Protein AF-A0A841K9U7-F1 (afdb_monomer)

Organism: NCBI:txid1743235

Solvent-accessible surface area (backbone atoms only — not comparable to full-atom values): 11236 Å² total; per-residue (Å²): 102,67,34,41,38,43,48,69,68,55,46,50,18,51,41,41,67,55,58,34,34,93,59,16,37,35,57,93,48,60,49,76,86,86,84,95,68,96,46,64,27,77,79,54,83,88,86,73,82,80,82,69,59,43,44,38,34,46,37,48,82,42,42,62,57,46,50,52,48,52,55,50,50,40,61,73,73,36,99,56,82,72,63,72,55,74,79,40,56,80,51,50,29,48,52,51,51,48,63,69,66,59,72,58,69,22,43,35,38,35,39,36,59,60,82,61,34,57,74,74,50,46,55,55,49,48,53,50,53,52,51,34,39,72,65,70,47,35,39,44,36,39,23,73,77,47,54,76,65,60,60,40,86,82,53,47,42,38,46,69,56,97,92,42,79,42,81,51,56,58,78,78,34,69,57,35,43,54,53,51,50,38,72,73,40,52,65,65,45,49,52,64,67,70,79,112

Radius of gyration: 18.39 Å; Cα contacts (8 Å, |Δi|>4): 266; chains: 1; bounding box: 41×44×55 Å

Nearest PDB structures (foldseek):
  6p74-assembly1_A-2  TM=4.632E-01  e=6.043E-05  Thermus scotoductus
  3pih-assembly1_A  TM=6.193E-01  e=5.233E-03  Thermotoga maritima
  7sh1-assembly1_A  TM=6.295E-01  e=1.807E-02  Streptomyces lasalocidi
  3qku-assembly1_A  TM=5.455E-01  e=3.156E-02  Pyrococcus furiosus
  4ncj-assembly3_C  TM=5.674E-01  e=5.181E-02  Pyrococcus furiosus DSM 3638

Foldseek 3Di:
DAAEADAPLVLLLVLVLLQAESLKFWNVDHDDDDDDDDGVVVVDDDDDPPSFSTAIEADPVSVVVVVVVLQVVQVVPDPDDRPPLVVDDQLVVVLVVLVVRLPAQHEYEEEASCVSDDPVSLVVVLVSVVVSVVVVRYHYYYHHLDLSNLPRPPYQYWDQDPVGIDGDHSCRDPSNVLVVVCVVPVVVSVCVVVVD

Mean predicted aligned error: 9.18 Å

Sequence (196 aa):
MRTAWASRPLLEGIAIRAGFGHFGGATDHKLGSHDDEATLADALKLCWLPRITRGYFFRAETFFCLTRYLVEAAKEWFSGPPPDWLEMSHGEGFLAFFRERCVNQGVYFFDEPESALSPSRQIEFMKILRAMERSGRCQVVITTHSPLLMACPGADLRMLNRAGFFPVRVEDTDHFRVLREFFLDPELFVDSMLDD

Secondary structure (DSSP, 8-state):
---EE--HHHHHHHHHHHT--TT-EETTS----------HHHH-----SS----EEEEEHHHHHHHHHHHHHHHHHH-SSPPPGGGTS-HHHHHHHHHHHHTTSSEEEEEESGGGG--HHHHHHHHHHHHHHHHTSSEEEEEE---HHHHT-TT-B-EEEETTEEEE--GGGSHHHHHHHHHHH-HHHHHHHHH--

InterPro domains:
  IPR003959 ATPase, AAA-type, core [PF13304] (96-151)
  IPR027417 P-loop containing nucleoside triphosphate hydrolase [G3DSA:3.40.50.300] (72-159)
  IPR027417 P-loop containing nucleoside triphosphate hydrolase [SSF52540] (95-155)
  IPR051535 Bacterial siderophore ABC transporter ATP-binding [PTHR42771] (87-187)

Structure (mmCIF, N/CA/C/O backbone):
data_AF-A0A841K9U7-F1
#
_entry.id   AF-A0A841K9U7-F1
#
loop_
_atom_site.group_PDB
_atom_site.id
_atom_site.type_symbol
_atom_site.label_atom_id
_atom_site.label_alt_id
_atom_site.label_comp_id
_atom_site.label_asym_id
_atom_site.label_entity_id
_atom_site.label_seq_id
_atom_site.pdbx_PDB_ins_code
_atom_site.Cartn_x
_atom_site.Cartn_y
_atom_site.Cartn_z
_atom_site.occupancy
_atom_site.B_iso_or_equiv
_atom_site.auth_seq_id
_atom_site.auth_comp_id
_atom_site.auth_asym_id
_atom_site.auth_atom_id
_atom_site.pdbx_PDB_model_num
ATOM 1 N N . MET A 1 1 ? -12.246 1.304 -12.836 1.00 42.62 1 MET A N 1
ATOM 2 C CA . MET A 1 1 ? -11.046 0.734 -12.188 1.00 42.62 1 MET A CA 1
ATOM 3 C C . MET A 1 1 ? -11.457 -0.549 -11.478 1.00 42.62 1 MET A C 1
ATOM 5 O O . MET A 1 1 ? -12.564 -0.582 -10.961 1.00 42.62 1 MET A O 1
ATOM 9 N N . ARG A 1 2 ? -10.632 -1.600 -11.483 1.00 42.28 2 ARG A N 1
ATOM 10 C CA . ARG A 1 2 ? -10.767 -2.729 -10.548 1.00 42.28 2 ARG A CA 1
ATOM 11 C C . ARG A 1 2 ? -9.579 -2.628 -9.601 1.00 42.28 2 ARG A C 1
ATOM 13 O O . ARG A 1 2 ? -8.482 -3.012 -9.995 1.00 42.28 2 ARG A O 1
ATOM 20 N N . THR A 1 3 ? -9.772 -2.006 -8.441 1.00 48.53 3 THR A N 1
ATOM 21 C CA . THR A 1 3 ? -8.745 -1.983 -7.394 1.00 48.53 3 THR A CA 1
ATOM 22 C C . THR A 1 3 ? -8.773 -3.336 -6.720 1.00 48.53 3 THR A C 1
ATOM 24 O O . THR A 1 3 ? -9.696 -3.587 -5.956 1.00 48.53 3 THR A O 1
ATOM 27 N N . ALA A 1 4 ? -7.837 -4.215 -7.060 1.00 51.66 4 ALA A N 1
ATOM 28 C CA . ALA A 1 4 ? -7.756 -5.537 -6.456 1.00 51.66 4 ALA A CA 1
ATOM 29 C C . ALA A 1 4 ? -6.740 -5.515 -5.316 1.00 51.66 4 ALA A C 1
ATOM 31 O O . ALA A 1 4 ? -5.691 -4.876 -5.434 1.00 51.66 4 ALA A O 1
ATOM 32 N N . TRP A 1 5 ? -7.057 -6.231 -4.243 1.00 56.91 5 TRP A N 1
ATOM 33 C CA . TRP A 1 5 ? -6.165 -6.386 -3.102 1.00 56.91 5 TRP A CA 1
ATOM 34 C C . TRP A 1 5 ? -5.601 -7.793 -3.090 1.00 56.91 5 TRP A C 1
ATOM 36 O O . TRP A 1 5 ? -6.327 -8.748 -3.351 1.00 56.91 5 TRP A O 1
ATOM 46 N N . ALA A 1 6 ? -4.299 -7.915 -2.878 1.00 58.69 6 ALA A N 1
ATOM 47 C CA . ALA A 1 6 ? -3.574 -9.175 -2.954 1.00 58.69 6 ALA A CA 1
ATOM 48 C C . ALA A 1 6 ? -2.722 -9.359 -1.697 1.00 58.69 6 ALA A C 1
ATOM 50 O O . ALA A 1 6 ? -2.496 -8.411 -0.953 1.00 58.69 6 ALA A O 1
ATOM 51 N N . SER A 1 7 ? -2.256 -10.582 -1.446 1.00 75.88 7 SER A N 1
ATOM 52 C CA . SER A 1 7 ? -1.151 -10.781 -0.510 1.00 75.88 7 SER A CA 1
ATOM 53 C C . SER A 1 7 ? 0.155 -10.306 -1.146 1.00 75.88 7 SER A C 1
ATOM 55 O O . SER A 1 7 ? 0.287 -10.306 -2.374 1.00 75.88 7 SER A O 1
ATOM 57 N N . ARG A 1 8 ? 1.146 -9.971 -0.317 1.00 78.50 8 ARG A N 1
ATOM 58 C CA . ARG A 1 8 ? 2.489 -9.559 -0.748 1.00 78.50 8 ARG A CA 1
ATOM 59 C C . ARG A 1 8 ? 3.088 -10.427 -1.865 1.00 78.50 8 ARG A C 1
ATOM 61 O O . ARG A 1 8 ? 3.369 -9.890 -2.937 1.00 78.50 8 ARG A O 1
ATOM 68 N N . PRO A 1 9 ? 3.186 -11.765 -1.696 1.00 83.50 9 PRO A N 1
ATOM 69 C CA . PRO A 1 9 ? 3.774 -12.627 -2.724 1.00 83.50 9 PRO A CA 1
ATOM 70 C C . PRO A 1 9 ? 2.948 -12.666 -4.014 1.00 83.50 9 PRO A C 1
ATOM 72 O O . PRO A 1 9 ? 3.499 -12.786 -5.107 1.00 83.50 9 PRO A O 1
ATOM 75 N N . LEU A 1 10 ? 1.617 -12.556 -3.908 1.00 86.19 10 LEU A N 1
ATOM 76 C CA . LEU A 1 10 ? 0.730 -12.523 -5.070 1.00 86.19 10 LEU A CA 1
ATOM 77 C C . LEU A 1 10 ? 0.892 -11.219 -5.854 1.00 86.19 10 LEU A C 1
ATOM 79 O O . LEU A 1 10 ? 0.998 -11.264 -7.078 1.00 86.19 10 LEU A O 1
ATOM 83 N N . LEU A 1 11 ? 0.937 -10.073 -5.170 1.00 88.81 11 LEU A N 1
ATOM 84 C CA . LEU A 1 11 ? 1.178 -8.777 -5.800 1.00 88.81 11 LEU A CA 1
ATOM 85 C C . LEU A 1 11 ? 2.531 -8.762 -6.516 1.00 88.81 11 LEU A C 1
ATOM 87 O O . LEU A 1 11 ? 2.595 -8.370 -7.680 1.00 88.81 11 LEU A O 1
ATOM 91 N N . GLU A 1 12 ? 3.581 -9.240 -5.846 1.00 86.94 12 GLU A N 1
ATOM 92 C CA . GLU A 1 12 ? 4.921 -9.369 -6.416 1.00 86.94 12 GLU A CA 1
ATOM 93 C C . GLU A 1 12 ? 4.913 -10.263 -7.664 1.00 86.94 12 GLU A C 1
ATOM 95 O O . GLU A 1 12 ? 5.375 -9.845 -8.727 1.00 86.94 12 GLU A O 1
ATOM 100 N N . GLY A 1 13 ? 4.302 -11.449 -7.583 1.00 87.69 13 GLY A N 1
ATOM 101 C CA . GLY A 1 13 ? 4.191 -12.360 -8.720 1.00 87.69 13 GLY A CA 1
ATOM 102 C C . GLY A 1 13 ? 3.451 -11.744 -9.914 1.00 87.69 13 GLY A C 1
ATOM 103 O O . GLY A 1 13 ? 3.875 -11.906 -11.062 1.00 87.69 13 GLY A O 1
ATOM 104 N N . ILE A 1 14 ? 2.373 -10.993 -9.662 1.00 88.19 14 ILE A N 1
ATOM 105 C CA . ILE A 1 14 ? 1.641 -10.267 -10.709 1.00 88.19 14 ILE A CA 1
ATOM 106 C C . ILE A 1 14 ? 2.520 -9.157 -11.306 1.00 88.19 14 ILE A C 1
ATOM 108 O O . ILE A 1 14 ? 2.583 -9.036 -12.530 1.00 88.19 14 ILE A O 1
ATOM 112 N N . ALA A 1 15 ? 3.208 -8.365 -10.480 1.00 88.38 15 ALA A N 1
ATOM 113 C CA . ALA A 1 15 ? 4.050 -7.260 -10.933 1.00 88.38 15 ALA A CA 1
ATOM 114 C C . ALA A 1 15 ? 5.235 -7.754 -11.784 1.00 88.38 15 ALA A C 1
ATOM 116 O O . ALA A 1 15 ? 5.447 -7.261 -12.895 1.00 88.38 15 ALA A O 1
ATOM 117 N N . ILE A 1 16 ? 5.951 -8.789 -11.335 1.00 86.38 16 ILE A N 1
ATOM 118 C CA . ILE A 1 16 ? 7.058 -9.401 -12.090 1.00 86.38 16 ILE A CA 1
ATOM 119 C C . ILE A 1 16 ? 6.556 -9.906 -13.442 1.00 86.38 16 ILE A C 1
ATOM 121 O O . ILE A 1 16 ? 7.103 -9.574 -14.497 1.00 86.38 16 ILE A O 1
ATOM 125 N N . ARG A 1 17 ? 5.447 -10.651 -13.445 1.00 86.31 17 ARG A N 1
ATOM 126 C CA . ARG A 1 17 ? 4.881 -11.221 -14.671 1.00 86.31 17 ARG A CA 1
ATOM 127 C C . ARG A 1 17 ? 4.279 -10.155 -15.603 1.00 86.31 17 ARG A C 1
ATOM 129 O O . ARG A 1 17 ? 4.191 -10.375 -16.818 1.00 86.31 17 ARG A O 1
ATOM 136 N N . ALA A 1 18 ? 3.926 -8.985 -15.068 1.00 84.31 18 ALA A N 1
ATOM 137 C CA . ALA A 1 18 ? 3.556 -7.793 -15.830 1.00 84.31 18 ALA A CA 1
ATOM 138 C C . ALA A 1 18 ? 4.765 -7.079 -16.474 1.00 84.31 18 ALA A C 1
ATOM 140 O O . ALA A 1 18 ? 4.569 -6.338 -17.440 1.00 84.31 18 ALA A O 1
ATOM 141 N N . GLY A 1 19 ? 5.995 -7.354 -16.020 1.00 82.00 19 GLY A N 1
ATOM 142 C CA . GLY A 1 19 ? 7.251 -6.834 -16.578 1.00 82.00 19 GLY A CA 1
ATOM 143 C C . GLY A 1 19 ? 8.047 -5.906 -15.651 1.00 82.00 19 GLY A C 1
ATOM 144 O O . GLY A 1 19 ? 9.016 -5.298 -16.108 1.00 82.00 19 GLY A O 1
ATOM 145 N N . PHE A 1 20 ? 7.652 -5.777 -14.382 1.00 85.06 20 PHE A N 1
ATOM 146 C CA . PHE A 1 20 ? 8.351 -4.967 -13.379 1.00 85.06 20 PHE A CA 1
ATOM 147 C C . PHE A 1 20 ? 9.512 -5.744 -12.732 1.00 85.06 20 PHE A C 1
ATOM 149 O O . PHE A 1 20 ? 9.547 -6.971 -12.778 1.00 85.06 20 PHE A O 1
ATOM 156 N N . GLY A 1 21 ? 10.490 -5.033 -12.161 1.00 80.06 21 GLY A N 1
ATOM 157 C CA . GLY A 1 21 ? 11.609 -5.653 -11.439 1.00 80.06 21 GLY A CA 1
ATOM 158 C C . GLY A 1 21 ? 11.232 -6.087 -10.018 1.00 80.06 21 GLY A C 1
ATOM 159 O O . GLY A 1 21 ? 10.310 -5.531 -9.424 1.00 80.06 21 GLY A O 1
ATOM 160 N N . HIS A 1 22 ? 11.983 -7.037 -9.449 1.00 77.12 22 HIS A N 1
ATOM 161 C CA . HIS A 1 22 ? 11.785 -7.532 -8.075 1.00 77.12 22 HIS A CA 1
ATOM 162 C C . HIS A 1 22 ? 11.877 -6.418 -7.025 1.00 77.12 22 HIS A C 1
ATOM 164 O O . HIS A 1 22 ? 11.099 -6.366 -6.076 1.00 77.12 22 HIS A O 1
ATOM 170 N N . PHE A 1 23 ? 12.792 -5.474 -7.222 1.00 71.69 23 PHE A N 1
ATOM 171 C CA . PHE A 1 23 ? 13.017 -4.343 -6.322 1.00 71.69 23 PHE A CA 1
ATOM 172 C C . PHE A 1 23 ? 12.053 -3.167 -6.566 1.00 71.69 23 PHE A C 1
ATOM 174 O O . PHE A 1 23 ? 12.244 -2.082 -6.023 1.00 71.69 23 PHE A O 1
ATOM 181 N N . GLY A 1 24 ? 11.017 -3.368 -7.384 1.00 75.88 24 GLY A N 1
ATOM 182 C CA . GLY A 1 24 ? 10.112 -2.306 -7.803 1.00 75.88 24 GLY A CA 1
ATOM 183 C C . GLY A 1 24 ? 10.727 -1.381 -8.855 1.00 75.88 24 GLY A C 1
ATOM 184 O O . GLY A 1 24 ? 11.727 -1.701 -9.501 1.00 75.88 24 GLY A O 1
ATOM 185 N N . GLY A 1 25 ? 10.088 -0.230 -9.050 1.00 76.06 25 GLY A N 1
ATOM 186 C CA . GLY A 1 25 ? 10.479 0.770 -10.038 1.00 76.06 25 GLY A CA 1
ATOM 187 C C . GLY A 1 25 ? 9.531 0.858 -11.233 1.00 76.06 25 GLY A C 1
ATOM 188 O O . GLY A 1 25 ? 8.485 0.205 -11.299 1.00 76.06 25 GLY A O 1
ATOM 189 N N . ALA A 1 26 ? 9.895 1.720 -12.179 1.00 73.69 26 ALA A N 1
ATOM 190 C CA . ALA A 1 26 ? 9.225 1.812 -13.467 1.00 73.69 26 ALA A CA 1
ATOM 191 C C . ALA A 1 26 ? 9.805 0.761 -14.426 1.00 73.69 26 ALA A C 1
ATOM 193 O O . ALA A 1 26 ? 10.940 0.317 -14.279 1.00 73.69 26 ALA A O 1
ATOM 194 N N . THR A 1 27 ? 9.038 0.346 -15.429 1.00 61.81 27 THR A N 1
ATOM 195 C CA . THR A 1 27 ? 9.476 -0.700 -16.372 1.00 61.81 27 THR A CA 1
ATOM 196 C C . THR A 1 27 ? 10.711 -0.341 -17.202 1.00 61.81 27 THR A C 1
ATOM 198 O O . THR A 1 27 ? 11.370 -1.235 -17.724 1.00 61.81 27 THR A O 1
ATOM 201 N N . ASP A 1 28 ? 11.017 0.948 -17.340 1.00 58.28 28 ASP A N 1
ATOM 202 C CA . ASP A 1 28 ? 12.188 1.495 -18.033 1.00 58.28 28 ASP A CA 1
ATOM 203 C C . ASP A 1 28 ? 13.431 1.631 -17.136 1.00 58.28 28 ASP A C 1
ATOM 205 O O . ASP A 1 28 ? 14.522 1.869 -17.648 1.00 58.28 28 ASP A O 1
ATOM 209 N N . HIS A 1 29 ? 13.293 1.445 -15.821 1.00 55.12 29 HIS A N 1
ATOM 210 C CA . HIS A 1 29 ? 14.385 1.463 -14.849 1.00 55.12 29 HIS A CA 1
ATOM 211 C C . HIS A 1 29 ? 14.235 0.290 -13.879 1.00 55.12 29 HIS A C 1
ATOM 213 O O . HIS A 1 29 ? 13.588 0.389 -12.835 1.00 55.12 29 HIS A O 1
ATOM 219 N N . LYS A 1 30 ? 14.852 -0.843 -14.228 1.00 55.62 30 LYS A N 1
ATOM 220 C CA . LYS A 1 30 ? 14.941 -1.996 -13.331 1.00 55.62 30 LYS A CA 1
ATOM 221 C C . LYS A 1 30 ? 16.019 -1.729 -12.283 1.00 55.62 30 LYS A C 1
ATOM 223 O O . LYS A 1 30 ? 17.196 -1.624 -12.617 1.00 55.62 30 LYS A O 1
ATOM 228 N N . LEU A 1 31 ? 15.616 -1.618 -11.022 1.00 53.22 31 LEU A N 1
ATOM 229 C CA . LEU A 1 31 ? 16.542 -1.638 -9.893 1.00 53.22 31 LEU A CA 1
ATOM 230 C C . LEU A 1 31 ? 17.033 -3.078 -9.717 1.00 53.22 31 LEU A C 1
ATOM 232 O O . LEU A 1 31 ? 16.244 -3.938 -9.348 1.00 53.22 31 LEU A O 1
ATOM 236 N N . GLY A 1 32 ? 18.309 -3.336 -10.004 1.00 48.19 32 GLY A N 1
ATOM 237 C CA . GLY A 1 32 ? 18.962 -4.625 -9.760 1.00 48.19 32 GLY A CA 1
ATOM 238 C C . GLY A 1 32 ? 18.526 -5.787 -10.667 1.00 48.19 32 GLY A C 1
ATOM 239 O O . GLY A 1 32 ? 17.449 -5.805 -11.264 1.00 48.19 32 GLY A O 1
ATOM 240 N N . SER A 1 33 ? 19.398 -6.787 -10.751 1.00 45.28 33 SER A N 1
ATOM 241 C CA . SER A 1 33 ? 19.139 -8.103 -11.336 1.00 45.28 33 SER A CA 1
ATOM 242 C C . SER A 1 33 ? 19.359 -9.138 -10.240 1.00 45.28 33 SER A C 1
ATOM 244 O O . SER A 1 33 ? 20.445 -9.176 -9.665 1.00 45.28 33 SER A O 1
ATOM 246 N N . HIS A 1 34 ? 18.346 -9.943 -9.935 1.00 48.47 34 HIS A N 1
ATOM 247 C CA . HIS A 1 34 ? 18.528 -11.149 -9.135 1.00 48.47 34 HIS A CA 1
ATOM 248 C C . HIS A 1 34 ? 18.055 -12.355 -9.945 1.00 48.47 34 HIS A C 1
ATOM 250 O O . HIS A 1 34 ? 16.981 -12.302 -10.547 1.00 48.47 34 HIS A O 1
ATOM 256 N N . ASP A 1 35 ? 18.912 -13.374 -9.968 1.00 47.97 35 ASP A N 1
ATOM 257 C CA . ASP A 1 35 ? 18.767 -14.661 -10.649 1.00 47.97 35 ASP A CA 1
ATOM 258 C C . ASP A 1 35 ? 18.020 -15.700 -9.785 1.00 47.97 35 ASP A C 1
ATOM 260 O O . ASP A 1 35 ? 18.109 -15.677 -8.556 1.00 47.97 35 ASP A O 1
ATOM 264 N N . ASP A 1 36 ? 17.354 -16.631 -10.480 1.00 46.84 36 ASP A N 1
ATOM 265 C CA . ASP A 1 36 ? 17.239 -18.070 -10.180 1.00 46.84 36 ASP A CA 1
ATOM 266 C C . ASP A 1 36 ? 16.568 -18.573 -8.881 1.00 46.84 36 ASP A C 1
ATOM 268 O O . ASP A 1 36 ? 16.990 -19.582 -8.317 1.00 46.84 36 ASP A O 1
ATOM 272 N N . GLU A 1 37 ? 15.435 -18.003 -8.464 1.00 53.81 37 GLU A N 1
ATOM 273 C CA . GLU A 1 37 ? 14.471 -18.745 -7.630 1.00 53.81 37 GLU A CA 1
ATOM 274 C C . GLU A 1 37 ? 13.118 -18.855 -8.334 1.00 53.81 37 GLU A C 1
ATOM 276 O O . GLU A 1 37 ? 12.602 -17.875 -8.869 1.00 53.81 37 GLU A O 1
ATOM 281 N N . ALA A 1 38 ? 12.535 -20.060 -8.341 1.00 55.50 38 ALA A N 1
ATOM 282 C CA . ALA A 1 38 ? 11.184 -20.274 -8.846 1.00 55.50 38 ALA A CA 1
ATOM 283 C C . ALA A 1 38 ? 10.212 -19.440 -8.006 1.00 55.50 38 ALA A C 1
ATOM 285 O O . ALA A 1 38 ? 9.945 -19.747 -6.842 1.00 55.50 38 ALA A O 1
ATOM 286 N N . THR A 1 39 ? 9.689 -18.371 -8.592 1.00 70.69 39 THR A N 1
ATOM 287 C CA . THR A 1 39 ? 8.791 -17.455 -7.892 1.00 70.69 39 THR A CA 1
ATOM 288 C C . THR A 1 39 ? 7.344 -17.800 -8.207 1.00 70.69 39 THR A C 1
ATOM 290 O O . THR A 1 39 ? 7.026 -18.449 -9.206 1.00 70.69 39 THR A O 1
ATOM 293 N N . LEU A 1 40 ? 6.408 -17.301 -7.393 1.00 79.75 40 LEU A N 1
ATOM 294 C CA . LEU A 1 40 ? 4.984 -17.371 -7.731 1.00 79.75 40 LEU A CA 1
ATOM 295 C C . LEU A 1 40 ? 4.705 -16.781 -9.130 1.00 79.75 40 LEU A C 1
ATOM 297 O O . LEU A 1 40 ? 3.772 -17.219 -9.796 1.00 79.75 40 LEU A O 1
ATOM 301 N N . ALA A 1 41 ? 5.536 -15.846 -9.610 1.00 79.62 41 ALA A N 1
ATOM 302 C CA . ALA A 1 41 ? 5.432 -15.284 -10.955 1.00 79.62 41 ALA A CA 1
ATOM 303 C C . ALA A 1 41 ? 5.483 -16.353 -12.064 1.00 79.62 41 ALA A C 1
ATOM 305 O O . ALA A 1 41 ? 4.781 -16.211 -13.069 1.00 79.62 41 ALA A O 1
ATOM 306 N N . ASP A 1 42 ? 6.249 -17.431 -11.869 1.00 80.94 42 ASP A N 1
ATOM 307 C CA . ASP A 1 42 ? 6.406 -18.521 -12.842 1.00 80.94 42 ASP A CA 1
ATOM 308 C C . ASP A 1 42 ? 5.158 -19.403 -12.925 1.00 80.94 42 ASP A C 1
ATOM 310 O O . ASP A 1 42 ? 4.790 -19.892 -13.997 1.00 80.94 42 ASP A O 1
ATOM 314 N N . ALA A 1 43 ? 4.448 -19.542 -11.805 1.00 85.44 43 ALA A N 1
ATOM 315 C CA . ALA A 1 43 ? 3.169 -20.237 -11.737 1.00 85.44 43 ALA A CA 1
ATOM 316 C C . ALA A 1 43 ? 1.990 -19.373 -12.231 1.00 85.44 43 ALA A C 1
ATOM 318 O O . ALA A 1 43 ? 0.899 -19.894 -12.479 1.00 85.44 43 ALA A O 1
ATOM 319 N N . LEU A 1 44 ? 2.180 -18.057 -12.392 1.00 85.06 44 LEU A N 1
ATOM 320 C CA . LEU A 1 44 ? 1.123 -17.129 -12.786 1.00 85.06 44 LEU A CA 1
ATOM 321 C C . LEU A 1 44 ? 1.033 -16.949 -14.308 1.00 85.06 44 LEU A C 1
ATOM 323 O O . LEU A 1 44 ? 1.975 -16.570 -15.016 1.00 85.06 44 LEU A O 1
ATOM 327 N N . LYS A 1 45 ? -0.187 -17.118 -14.823 1.00 85.31 45 LYS A N 1
ATOM 328 C CA . LYS A 1 45 ? -0.549 -16.743 -16.190 1.00 85.31 45 LYS A CA 1
ATOM 329 C C . LYS A 1 45 ? -1.468 -15.532 -16.165 1.00 85.31 45 LYS A C 1
ATOM 331 O O . LYS A 1 45 ? -2.628 -15.619 -15.775 1.00 85.31 45 LYS A O 1
ATOM 336 N N . LEU A 1 46 ? -0.936 -14.404 -16.614 1.00 82.75 46 LEU A N 1
ATOM 337 C CA . LEU A 1 46 ? -1.673 -13.155 -16.699 1.00 82.75 46 LEU A CA 1
ATOM 338 C C . LEU A 1 46 ? -2.365 -13.027 -18.059 1.00 82.75 46 LEU A C 1
ATOM 340 O O . LEU A 1 46 ? -1.732 -13.184 -19.104 1.00 82.75 46 LEU A O 1
ATOM 344 N N . CYS A 1 47 ? -3.663 -12.734 -18.036 1.00 81.44 47 CYS A N 1
ATOM 345 C CA . CYS A 1 47 ? -4.502 -12.614 -19.225 1.00 81.44 47 CYS A CA 1
ATOM 346 C C . CYS A 1 47 ? -5.229 -11.265 -19.196 1.00 81.44 47 CYS A C 1
ATOM 348 O O . CYS A 1 47 ? -6.170 -11.090 -18.426 1.00 81.44 47 CYS A O 1
ATOM 350 N N . TRP A 1 48 ? -4.808 -10.315 -20.035 1.00 76.94 48 TRP A N 1
ATOM 351 C CA . TRP A 1 48 ? -5.519 -9.050 -20.242 1.00 76.94 48 TRP A CA 1
ATOM 352 C C . TRP A 1 48 ? -5.232 -8.463 -21.628 1.00 76.94 48 TRP A C 1
ATOM 354 O O . TRP A 1 48 ? -4.179 -8.705 -22.221 1.00 76.94 48 TRP A O 1
ATOM 364 N N . LEU A 1 49 ? -6.176 -7.669 -22.133 1.00 67.25 49 LEU A N 1
ATOM 365 C CA . LEU A 1 49 ? -6.100 -6.964 -23.4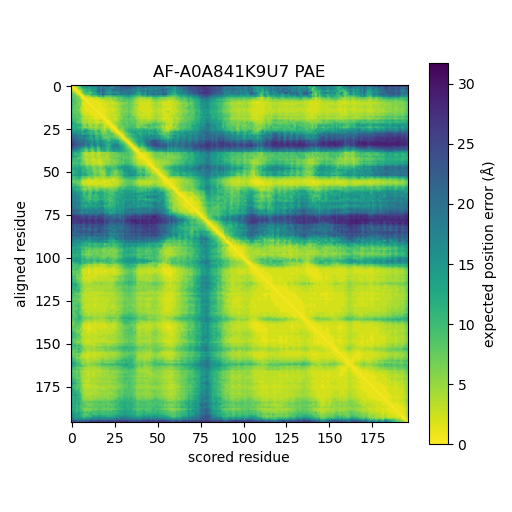11 1.00 67.25 49 LEU A CA 1
ATOM 366 C C . LEU A 1 49 ? -6.672 -5.545 -23.236 1.00 67.25 49 LEU A C 1
ATOM 368 O O . LEU A 1 49 ? -7.737 -5.417 -22.630 1.00 67.25 49 LEU A O 1
ATOM 372 N N . PRO A 1 50 ? -6.020 -4.495 -23.775 1.00 71.62 50 PRO A N 1
ATOM 373 C CA . PRO A 1 50 ? -4.675 -4.484 -24.364 1.00 71.62 50 PRO A CA 1
ATOM 374 C C . PRO A 1 50 ? -3.580 -4.664 -23.298 1.00 71.62 50 PRO A C 1
ATOM 376 O O . PRO A 1 50 ? -3.762 -4.296 -22.138 1.00 71.62 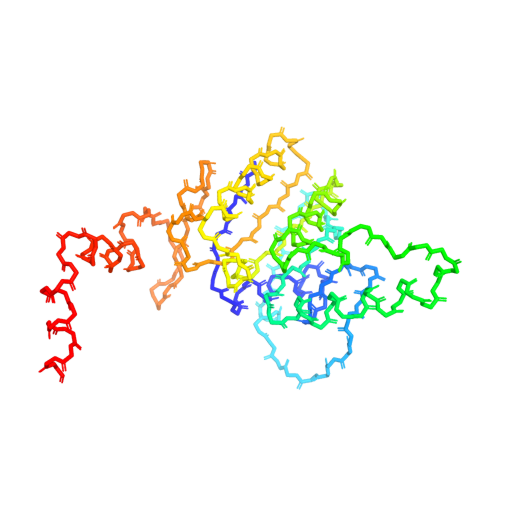50 PRO A O 1
ATOM 379 N N . ARG A 1 51 ? -2.422 -5.225 -23.677 1.00 72.69 51 ARG A N 1
ATOM 380 C CA . ARG A 1 51 ? -1.311 -5.428 -22.736 1.00 72.69 51 ARG A CA 1
ATOM 381 C C . ARG A 1 51 ? -0.635 -4.096 -22.405 1.00 72.69 51 ARG A C 1
ATOM 383 O O . ARG A 1 51 ? 0.209 -3.626 -23.158 1.00 72.69 51 ARG A O 1
ATOM 390 N N . ILE A 1 52 ? -0.999 -3.503 -21.271 1.00 74.25 52 ILE A N 1
ATOM 391 C CA . ILE A 1 52 ? -0.323 -2.319 -20.729 1.00 74.25 52 ILE A CA 1
ATOM 392 C C . ILE A 1 52 ? 0.841 -2.786 -19.852 1.00 74.25 52 ILE A C 1
ATOM 394 O O . ILE A 1 52 ? 0.630 -3.492 -18.872 1.00 74.25 52 ILE A O 1
ATOM 398 N N . THR A 1 53 ? 2.063 -2.404 -20.219 1.00 70.69 53 THR A N 1
ATOM 399 C CA . THR A 1 53 ? 3.293 -2.692 -19.457 1.00 70.69 53 THR A CA 1
ATOM 400 C C . THR A 1 53 ? 3.953 -1.425 -18.925 1.00 70.69 53 THR A C 1
ATOM 402 O O . THR A 1 53 ? 5.074 -1.482 -18.453 1.00 70.69 53 THR A O 1
ATOM 405 N N . ARG A 1 54 ? 3.301 -0.264 -19.039 1.00 82.19 54 ARG A N 1
ATOM 406 C CA . ARG A 1 54 ? 3.778 0.988 -18.441 1.00 82.19 54 ARG A CA 1
ATOM 407 C C . ARG A 1 54 ? 3.139 1.172 -17.073 1.00 82.19 54 ARG A C 1
ATOM 409 O O . ARG A 1 54 ? 1.990 0.776 -16.877 1.00 82.19 54 ARG A O 1
ATOM 416 N N . GLY A 1 55 ? 3.857 1.817 -16.166 1.00 86.62 55 GLY A N 1
ATOM 417 C CA . GLY A 1 55 ? 3.364 2.156 -14.838 1.00 86.62 55 GLY A CA 1
ATOM 418 C C . GLY A 1 55 ? 4.472 2.060 -13.806 1.00 86.62 55 GLY A C 1
ATOM 419 O O . GLY A 1 55 ? 5.635 2.316 -14.126 1.00 86.62 55 GLY A O 1
ATOM 420 N N . TYR A 1 56 ? 4.116 1.701 -12.577 1.00 87.25 56 TYR A N 1
ATOM 421 C CA . TYR A 1 56 ? 5.059 1.698 -11.465 1.00 87.25 56 TYR A CA 1
ATOM 422 C C . TYR A 1 56 ? 4.765 0.575 -10.468 1.00 87.25 56 TYR A C 1
ATOM 424 O O . TYR A 1 56 ? 3.609 0.384 -10.092 1.00 87.25 56 TYR A O 1
ATOM 432 N N . PHE A 1 57 ? 5.807 -0.126 -10.013 1.00 88.81 57 PHE A N 1
ATOM 433 C CA . PHE A 1 57 ? 5.725 -1.047 -8.881 1.00 88.81 57 PHE A CA 1
ATOM 434 C C . PHE A 1 57 ? 6.408 -0.428 -7.663 1.00 88.81 57 PHE A C 1
ATOM 436 O O . PHE A 1 57 ? 7.627 -0.265 -7.615 1.00 88.81 57 PHE A O 1
ATOM 443 N N . PHE A 1 58 ? 5.596 -0.047 -6.689 1.00 86.81 58 PHE A N 1
ATOM 444 C CA . PHE A 1 58 ? 6.027 0.526 -5.432 1.00 86.81 58 PHE A CA 1
ATOM 445 C C . PHE A 1 58 ? 6.163 -0.548 -4.355 1.00 86.81 58 PHE A C 1
ATOM 447 O O . PHE A 1 58 ? 5.248 -1.345 -4.155 1.00 86.81 58 PHE A O 1
ATOM 454 N N . ARG A 1 59 ? 7.278 -0.488 -3.626 1.00 83.19 59 ARG A N 1
ATOM 455 C CA . ARG A 1 59 ? 7.568 -1.296 -2.444 1.00 83.19 59 ARG A CA 1
ATOM 456 C C . ARG A 1 59 ? 8.098 -0.393 -1.339 1.00 83.19 59 ARG A C 1
ATOM 458 O O . ARG A 1 59 ? 9.001 0.411 -1.590 1.00 83.19 59 ARG A O 1
ATOM 465 N N . ALA A 1 60 ? 7.556 -0.526 -0.134 1.00 74.25 60 ALA A N 1
ATOM 466 C CA . ALA A 1 60 ? 7.958 0.306 0.995 1.00 74.25 60 ALA A CA 1
ATOM 467 C C . ALA A 1 60 ? 9.438 0.114 1.381 1.00 74.25 60 ALA A C 1
ATOM 469 O O . ALA A 1 60 ? 10.134 1.101 1.613 1.00 74.25 60 ALA A O 1
ATOM 470 N N . GLU A 1 61 ? 9.957 -1.118 1.360 1.00 71.94 61 GLU A N 1
ATOM 471 C CA . GLU A 1 61 ? 11.346 -1.433 1.742 1.00 71.94 61 GLU A CA 1
ATOM 472 C C . GLU A 1 61 ? 12.359 -0.776 0.809 1.00 71.94 61 GLU A C 1
ATOM 474 O O . GLU A 1 61 ? 13.397 -0.266 1.226 1.00 71.94 61 GLU A O 1
ATOM 479 N N . THR A 1 62 ? 12.059 -0.798 -0.487 1.00 66.44 62 THR A N 1
ATOM 480 C CA . THR A 1 62 ? 12.951 -0.288 -1.528 1.00 66.44 62 THR A CA 1
ATOM 481 C C . THR A 1 62 ? 12.770 1.200 -1.756 1.00 66.44 62 THR A C 1
ATOM 483 O O . THR A 1 62 ? 13.646 1.824 -2.351 1.00 66.44 62 THR A O 1
ATOM 486 N N . PHE A 1 63 ? 11.693 1.801 -1.240 1.00 66.50 63 PHE A N 1
ATOM 487 C CA . PHE A 1 63 ? 11.471 3.235 -1.344 1.00 66.50 63 PHE A CA 1
ATOM 488 C C . PHE A 1 63 ? 12.613 4.033 -0.722 1.00 66.50 63 PHE A C 1
ATOM 490 O O . PHE A 1 63 ? 13.086 4.968 -1.353 1.00 66.50 63 PHE A O 1
ATOM 497 N N . PHE A 1 64 ? 13.112 3.646 0.456 1.00 62.53 64 PHE A N 1
ATOM 498 C CA . PHE A 1 64 ? 14.225 4.362 1.089 1.00 62.53 64 PHE A CA 1
ATOM 499 C C . PHE A 1 64 ? 15.517 4.280 0.258 1.00 62.53 64 PHE A C 1
ATOM 501 O O . PHE A 1 64 ? 16.260 5.253 0.139 1.00 62.53 64 PHE A O 1
ATOM 508 N N . CYS A 1 65 ? 15.773 3.131 -0.370 1.00 61.31 65 CYS A N 1
ATOM 509 C CA . CYS A 1 65 ? 16.903 2.965 -1.284 1.00 61.31 65 CYS A CA 1
ATOM 510 C C . CYS A 1 65 ? 16.717 3.786 -2.566 1.00 61.31 65 CYS A C 1
ATOM 512 O O . CYS A 1 65 ? 17.661 4.425 -3.024 1.00 61.31 65 CYS A O 1
ATOM 514 N N . LEU A 1 66 ? 15.505 3.816 -3.124 1.00 61.97 66 LEU A N 1
ATOM 515 C CA . LEU A 1 66 ? 15.178 4.596 -4.312 1.00 61.97 66 LEU A CA 1
ATOM 516 C C . LEU A 1 66 ? 15.235 6.099 -4.046 1.00 61.97 66 LEU A C 1
ATOM 518 O O . LEU A 1 66 ? 15.771 6.821 -4.875 1.00 61.97 66 LEU A O 1
ATOM 522 N N . THR A 1 67 ? 14.701 6.592 -2.926 1.00 61.97 67 THR A N 1
ATOM 523 C CA . THR A 1 67 ? 14.791 8.016 -2.589 1.00 61.97 67 THR A CA 1
ATOM 524 C C . THR A 1 67 ? 16.241 8.413 -2.436 1.00 61.97 67 THR A C 1
ATOM 526 O O . THR A 1 67 ? 16.648 9.387 -3.051 1.00 61.97 67 THR A O 1
ATOM 529 N N . ARG A 1 68 ? 17.056 7.620 -1.733 1.00 60.56 68 ARG A N 1
ATOM 530 C CA . ARG A 1 68 ? 18.504 7.848 -1.663 1.00 60.56 68 ARG A CA 1
ATOM 531 C C . ARG A 1 68 ? 19.179 7.816 -3.034 1.00 60.56 68 ARG A C 1
ATOM 533 O O . ARG A 1 68 ? 20.007 8.677 -3.300 1.00 60.56 68 ARG A O 1
ATOM 540 N N . TYR A 1 69 ? 18.824 6.872 -3.901 1.00 59.00 69 TYR A N 1
ATOM 541 C CA . TYR A 1 69 ? 19.356 6.809 -5.263 1.00 59.00 69 TYR A CA 1
ATOM 542 C C . TYR A 1 69 ? 18.956 8.033 -6.093 1.00 59.00 69 TYR A C 1
ATOM 544 O O . TYR A 1 69 ? 19.806 8.624 -6.742 1.00 59.00 69 TYR A O 1
ATOM 552 N N . LEU A 1 70 ? 17.691 8.458 -6.045 1.00 59.16 70 LEU A N 1
ATOM 553 C CA . LEU A 1 70 ? 17.207 9.648 -6.748 1.00 59.16 70 LEU A CA 1
ATOM 554 C C . LEU A 1 70 ? 17.833 10.927 -6.188 1.00 59.16 70 LEU A C 1
ATOM 556 O O . LEU A 1 70 ? 18.160 11.817 -6.962 1.00 59.16 70 LEU A O 1
ATOM 560 N N . VAL A 1 71 ? 18.017 11.017 -4.867 1.00 58.34 71 VAL A N 1
ATOM 561 C CA . VAL A 1 71 ? 18.758 12.094 -4.191 1.00 58.34 71 VAL A CA 1
ATOM 56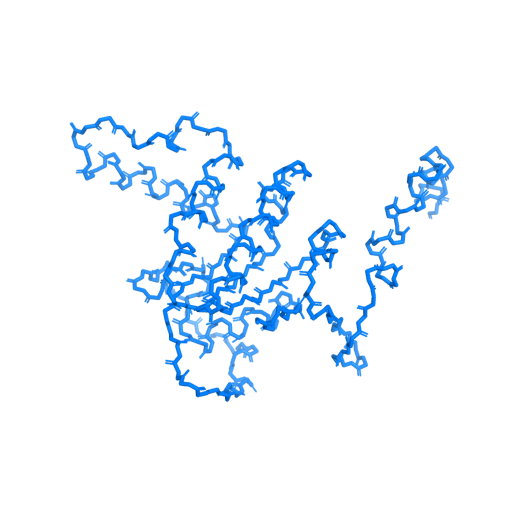2 C C . VAL A 1 71 ? 20.175 12.176 -4.750 1.00 58.34 71 VAL A C 1
ATOM 564 O O . VAL A 1 71 ? 20.636 13.260 -5.094 1.00 58.34 71 VAL A O 1
ATOM 567 N N . GLU A 1 72 ? 20.867 11.042 -4.840 1.00 59.44 72 GLU A N 1
ATOM 568 C CA . GLU A 1 72 ? 22.264 11.002 -5.267 1.00 59.44 72 GLU A CA 1
ATOM 569 C C . GLU A 1 72 ? 22.408 11.251 -6.772 1.00 59.44 72 GLU A C 1
ATOM 571 O O . GLU A 1 72 ? 23.188 12.103 -7.184 1.00 59.44 72 GLU A O 1
ATOM 576 N N . ALA A 1 73 ? 21.560 10.625 -7.590 1.00 57.81 73 ALA A N 1
ATOM 577 C CA . ALA A 1 73 ? 21.497 10.863 -9.027 1.00 57.81 73 ALA A CA 1
ATOM 578 C C . ALA A 1 73 ? 21.107 12.314 -9.354 1.00 57.81 73 ALA A C 1
ATOM 580 O O . ALA A 1 73 ? 21.628 12.886 -10.306 1.00 57.81 73 ALA A O 1
ATOM 581 N N . ALA A 1 74 ? 20.224 12.943 -8.568 1.00 56.56 74 ALA A N 1
ATOM 582 C CA . ALA A 1 74 ? 19.898 14.356 -8.735 1.00 56.56 74 ALA A CA 1
ATOM 583 C C . ALA A 1 74 ? 21.103 15.255 -8.431 1.00 56.56 74 ALA A C 1
ATOM 585 O O . ALA A 1 74 ? 21.325 16.204 -9.172 1.00 56.56 74 ALA A O 1
ATOM 586 N N . LYS A 1 75 ? 21.913 14.945 -7.410 1.00 57.50 75 LYS A N 1
ATOM 587 C CA . LYS A 1 75 ? 23.161 15.681 -7.133 1.00 57.50 75 LYS A CA 1
ATOM 588 C C . LYS A 1 75 ? 24.207 15.508 -8.238 1.00 57.50 75 LYS A C 1
ATOM 590 O O . LYS A 1 75 ? 24.966 16.436 -8.493 1.00 57.50 75 LYS A O 1
ATOM 595 N N . GLU A 1 76 ? 24.259 14.339 -8.877 1.00 56.09 76 GLU A N 1
ATOM 596 C CA . GLU A 1 76 ? 25.194 14.063 -9.975 1.00 56.09 76 GLU A CA 1
ATOM 597 C C . GLU A 1 76 ? 24.748 14.683 -11.311 1.00 56.09 76 GLU A C 1
ATOM 599 O O . GLU A 1 76 ? 25.587 15.171 -12.069 1.00 56.09 76 GLU A O 1
ATOM 604 N N . TRP A 1 77 ? 23.441 14.705 -11.610 1.00 48.09 77 TRP A N 1
ATOM 605 C CA . TRP A 1 77 ? 22.913 15.259 -12.867 1.00 48.09 77 TRP A CA 1
ATOM 606 C C . TRP A 1 77 ? 22.598 16.755 -12.822 1.00 48.09 77 TRP A C 1
ATOM 608 O O . TRP A 1 77 ? 22.682 17.419 -13.858 1.00 48.09 77 TRP A O 1
ATOM 618 N N . PHE A 1 78 ? 22.229 17.303 -11.664 1.00 47.00 78 PHE A N 1
ATOM 619 C CA . PHE A 1 78 ? 21.946 18.727 -11.517 1.00 47.00 78 PHE A CA 1
ATOM 620 C C . PHE A 1 78 ? 23.134 19.443 -10.872 1.00 47.00 78 PHE A C 1
ATOM 622 O O . PHE A 1 78 ? 23.360 19.352 -9.674 1.00 47.00 78 PHE A O 1
ATOM 629 N N . SER A 1 79 ? 23.818 20.297 -11.640 1.00 50.78 79 SER A N 1
ATOM 630 C CA . SER A 1 79 ? 24.612 21.412 -11.084 1.00 50.78 79 SER A CA 1
ATOM 631 C C . SER A 1 79 ? 23.725 22.578 -10.594 1.00 50.78 79 SER A C 1
ATOM 633 O O . SER A 1 79 ? 24.166 23.724 -10.554 1.00 50.78 79 SER A O 1
ATOM 635 N N . GLY A 1 80 ? 22.456 22.301 -10.282 1.00 53.41 80 GLY A N 1
ATOM 636 C CA . GLY A 1 80 ? 21.450 23.242 -9.786 1.00 53.41 80 GLY A CA 1
ATOM 637 C C . GLY A 1 80 ? 20.880 22.768 -8.445 1.00 53.41 80 GLY A C 1
ATOM 638 O O . GLY A 1 80 ? 21.238 21.680 -7.992 1.00 53.41 80 GLY A O 1
ATOM 639 N N . PRO A 1 81 ? 20.024 23.569 -7.784 1.00 48.81 81 PRO A N 1
ATOM 640 C CA . PRO A 1 81 ? 19.469 23.193 -6.492 1.00 48.81 81 PRO A CA 1
ATOM 641 C C . PRO A 1 81 ? 18.743 21.839 -6.592 1.00 48.81 81 PRO A C 1
ATOM 643 O O . PRO A 1 81 ? 18.065 21.589 -7.595 1.00 48.81 81 PRO A O 1
ATOM 646 N N . PRO A 1 82 ? 18.913 20.954 -5.593 1.00 53.50 82 PRO A N 1
ATOM 647 C CA . PRO A 1 82 ? 18.222 19.671 -5.551 1.00 53.50 82 PRO A CA 1
ATOM 648 C C . PRO A 1 82 ? 16.706 19.884 -5.701 1.00 53.50 82 PRO A C 1
ATOM 650 O O . PRO A 1 82 ? 16.193 20.869 -5.174 1.00 53.50 82 PRO A O 1
ATOM 653 N N . PRO A 1 83 ? 15.969 19.007 -6.408 1.00 56.50 83 PRO A N 1
ATOM 654 C CA . PRO A 1 83 ? 14.523 19.162 -6.532 1.00 56.50 83 PRO A CA 1
ATOM 655 C C . PRO A 1 83 ? 13.829 19.171 -5.158 1.00 56.50 83 PRO A C 1
ATOM 657 O O . PRO A 1 83 ? 14.206 18.411 -4.270 1.00 56.50 83 PRO A O 1
ATOM 660 N N . ASP A 1 84 ? 12.801 20.014 -5.003 1.00 55.16 84 ASP A N 1
ATOM 661 C CA . ASP A 1 84 ? 12.192 20.395 -3.712 1.00 55.16 84 ASP A CA 1
ATOM 662 C C . ASP A 1 84 ? 11.767 19.217 -2.814 1.00 55.16 84 ASP A C 1
ATOM 664 O O . ASP A 1 84 ? 11.737 19.340 -1.591 1.00 55.16 84 ASP A O 1
ATOM 668 N N . TRP A 1 85 ? 11.494 18.039 -3.385 1.00 51.88 85 TRP A N 1
ATOM 669 C CA . TRP A 1 85 ? 11.192 16.827 -2.618 1.00 51.88 85 TRP A CA 1
ATOM 670 C C . TRP A 1 85 ? 12.360 16.308 -1.760 1.00 51.88 85 TRP A C 1
ATOM 672 O O . TRP A 1 85 ? 12.130 15.449 -0.910 1.00 51.88 85 TRP A O 1
ATOM 682 N N . LEU A 1 86 ? 13.586 16.819 -1.942 1.00 47.62 86 LEU A N 1
ATOM 683 C CA . LEU A 1 86 ? 14.747 16.525 -1.093 1.00 47.62 86 LEU A CA 1
ATOM 684 C C . LEU A 1 86 ? 14.709 17.212 0.279 1.00 47.62 86 LEU A C 1
ATOM 686 O O . LEU A 1 86 ? 15.282 16.675 1.225 1.00 47.62 86 LEU A O 1
ATOM 690 N N . GLU A 1 87 ? 14.061 18.372 0.396 1.00 44.44 87 GLU A N 1
ATOM 691 C CA . GLU A 1 87 ? 13.895 19.079 1.680 1.00 44.44 87 GLU A CA 1
ATOM 692 C C . GLU A 1 87 ? 12.588 18.702 2.391 1.00 44.44 87 GLU A C 1
ATOM 694 O O . GLU A 1 87 ? 12.378 19.014 3.565 1.00 44.44 87 GLU A O 1
ATOM 699 N N . MET A 1 88 ? 11.706 17.997 1.686 1.00 51.28 88 MET A N 1
ATOM 700 C CA . MET A 1 88 ? 10.434 17.528 2.206 1.00 51.28 88 MET A CA 1
ATOM 701 C C . MET A 1 88 ? 10.626 16.391 3.214 1.00 51.28 88 MET A C 1
ATOM 703 O O . MET A 1 88 ? 11.481 15.515 3.074 1.00 51.28 88 MET A O 1
ATOM 707 N N . SER A 1 89 ? 9.768 16.349 4.230 1.00 54.94 89 SER A N 1
ATOM 708 C CA . SER A 1 89 ? 9.764 15.236 5.183 1.00 54.94 89 SER A CA 1
ATOM 709 C C . SER A 1 89 ? 9.474 13.897 4.472 1.00 54.94 89 SER A C 1
ATOM 711 O O . SER A 1 89 ? 8.799 13.866 3.445 1.00 54.94 89 SER A O 1
ATOM 713 N N . HIS A 1 90 ? 9.936 12.765 5.021 1.00 57.47 90 HIS A N 1
ATOM 714 C CA . HIS A 1 90 ? 9.880 11.429 4.388 1.00 57.47 90 HIS A CA 1
ATOM 715 C C . HIS A 1 90 ? 8.543 11.064 3.701 1.00 57.47 90 HIS A C 1
ATOM 717 O O . HIS A 1 90 ? 8.543 10.416 2.658 1.00 57.47 90 HIS A O 1
ATOM 723 N N . GLY A 1 91 ? 7.402 11.496 4.250 1.00 57.97 91 GLY A N 1
ATOM 724 C CA . GLY A 1 91 ? 6.080 11.227 3.669 1.00 57.97 91 GLY A CA 1
ATOM 725 C C . GLY A 1 91 ? 5.537 12.300 2.711 1.00 57.97 91 GLY A C 1
ATOM 726 O O . GLY A 1 91 ? 4.519 12.079 2.064 1.00 57.97 91 GLY A O 1
ATOM 727 N N . GLU A 1 92 ? 6.174 13.462 2.605 1.00 62.75 92 GLU A N 1
ATOM 728 C CA . GLU A 1 92 ? 5.838 14.503 1.627 1.00 62.75 92 GLU A CA 1
ATOM 729 C C . GLU A 1 92 ? 6.505 14.240 0.274 1.00 62.75 92 GLU A C 1
ATOM 731 O O . GLU A 1 92 ? 5.815 14.252 -0.748 1.00 62.75 92 GLU A O 1
ATOM 736 N N . GLY A 1 93 ? 7.794 13.874 0.275 1.00 65.19 93 GLY A N 1
ATOM 737 C CA . GLY A 1 93 ? 8.473 13.379 -0.928 1.00 65.19 93 GLY A CA 1
ATOM 738 C C . GLY A 1 93 ? 7.787 12.129 -1.495 1.00 65.19 93 GLY A C 1
ATOM 739 O O . GLY A 1 93 ? 7.667 11.971 -2.708 1.00 65.19 93 GLY A O 1
ATOM 740 N N . PHE A 1 94 ? 7.218 11.297 -0.615 1.00 68.62 94 PHE A N 1
ATOM 741 C CA . PHE A 1 94 ? 6.365 10.164 -0.976 1.00 68.62 94 PHE A CA 1
ATOM 742 C C . PHE A 1 94 ? 5.147 10.586 -1.807 1.00 68.62 94 PHE A C 1
ATOM 744 O O . PHE A 1 94 ? 4.919 10.072 -2.897 1.00 68.62 94 PHE A O 1
ATOM 751 N N . LEU A 1 95 ? 4.355 11.548 -1.327 1.00 73.81 95 LEU A N 1
ATOM 752 C CA . LEU A 1 95 ? 3.147 11.993 -2.027 1.00 73.81 95 LEU A CA 1
ATOM 753 C C . LEU A 1 95 ? 3.469 12.753 -3.319 1.00 73.81 95 LEU A C 1
ATOM 755 O O . LEU A 1 95 ? 2.750 12.588 -4.308 1.00 73.81 95 LEU A O 1
ATOM 759 N N . ALA A 1 96 ? 4.540 13.551 -3.329 1.00 72.00 96 ALA A N 1
ATOM 760 C CA . ALA A 1 96 ? 5.037 14.212 -4.535 1.00 72.00 96 ALA A CA 1
ATOM 761 C C . ALA A 1 96 ? 5.407 13.179 -5.613 1.00 72.00 96 ALA A C 1
ATOM 763 O O . ALA A 1 96 ? 4.930 13.262 -6.745 1.00 72.00 96 ALA A O 1
ATOM 764 N N . PHE A 1 97 ? 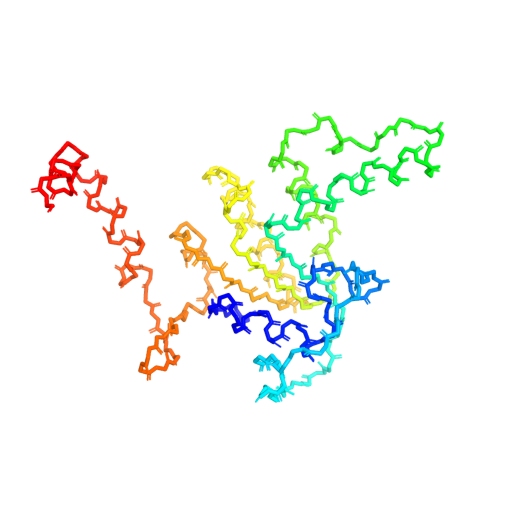6.128 12.126 -5.222 1.00 74.00 97 PHE A N 1
ATOM 765 C CA . PHE A 1 97 ? 6.509 11.023 -6.099 1.00 74.00 97 PHE A CA 1
ATOM 766 C C . PHE A 1 97 ? 5.307 10.358 -6.791 1.00 74.00 97 PHE A C 1
ATOM 768 O O . PHE A 1 97 ? 5.329 10.156 -8.011 1.00 74.00 97 PHE A O 1
ATOM 775 N N . PHE A 1 98 ? 4.233 10.040 -6.052 1.00 76.75 98 PHE A N 1
ATOM 776 C CA . PHE A 1 98 ? 3.033 9.463 -6.676 1.00 76.75 98 PHE A CA 1
ATOM 777 C C . PHE A 1 98 ? 2.329 10.457 -7.583 1.00 76.75 98 PHE A C 1
ATOM 779 O O . PHE A 1 98 ? 1.879 10.059 -8.654 1.00 76.75 98 PHE A O 1
ATOM 786 N N . ARG A 1 99 ? 2.251 11.736 -7.205 1.00 76.50 99 ARG A N 1
ATOM 787 C CA . ARG A 1 99 ? 1.625 12.760 -8.053 1.00 76.50 99 ARG A CA 1
ATOM 788 C C . ARG A 1 99 ? 2.328 12.891 -9.398 1.00 76.50 99 ARG A C 1
ATOM 790 O O . ARG A 1 99 ? 1.638 13.023 -10.399 1.00 76.50 99 ARG A O 1
ATOM 797 N N . GLU A 1 100 ? 3.653 12.798 -9.435 1.00 75.25 100 GLU A N 1
ATOM 798 C CA . GLU A 1 100 ? 4.423 12.880 -10.680 1.00 75.25 100 GLU A CA 1
ATOM 799 C C . GLU A 1 100 ? 4.306 11.612 -11.536 1.00 75.25 100 GLU A C 1
ATOM 801 O O . GLU A 1 100 ? 4.116 11.686 -12.751 1.00 75.25 100 GLU A O 1
ATOM 806 N N . ARG A 1 101 ? 4.384 10.423 -10.924 1.00 72.00 101 ARG A N 1
ATOM 807 C CA . ARG A 1 101 ? 4.419 9.149 -11.669 1.00 72.00 101 ARG A CA 1
ATOM 808 C C . ARG A 1 101 ? 3.044 8.568 -12.002 1.00 72.00 101 ARG A C 1
ATOM 810 O O . ARG A 1 101 ? 2.928 7.785 -12.948 1.00 72.00 101 ARG A O 1
ATOM 817 N N . CYS A 1 102 ? 1.992 8.952 -11.280 1.00 71.06 102 CYS A N 1
ATOM 818 C CA . CYS A 1 102 ? 0.636 8.410 -11.451 1.00 71.06 102 CYS A CA 1
ATOM 819 C C . CYS A 1 102 ? -0.232 9.159 -12.479 1.00 71.06 102 CYS A C 1
ATOM 821 O O . CYS A 1 102 ? -1.448 8.972 -12.511 1.00 71.06 102 CYS A O 1
ATOM 823 N N . VAL A 1 103 ? 0.368 10.010 -13.319 1.00 69.06 103 VAL A N 1
ATOM 824 C CA . VAL A 1 103 ? -0.355 10.818 -14.323 1.00 69.06 103 VAL A CA 1
ATOM 825 C C . VAL A 1 103 ? -0.607 10.052 -15.626 1.00 69.06 103 VAL A C 1
ATOM 827 O O . VAL A 1 103 ? -1.568 10.327 -16.352 1.00 69.06 103 VAL A O 1
ATOM 830 N N . ASN A 1 104 ? 0.265 9.096 -15.939 1.00 78.12 104 ASN A N 1
ATOM 831 C CA . ASN A 1 104 ? 0.264 8.397 -17.217 1.00 78.12 104 ASN A CA 1
ATOM 832 C C . ASN A 1 104 ? -0.685 7.192 -17.214 1.00 78.12 104 ASN A C 1
ATOM 834 O O . ASN A 1 104 ? -0.953 6.581 -16.186 1.00 78.12 104 ASN A O 1
ATOM 838 N N . GLN A 1 105 ? -1.177 6.820 -18.397 1.00 83.62 105 GLN A N 1
ATOM 839 C CA . GLN A 1 105 ? -1.923 5.574 -18.563 1.00 83.62 105 GLN A CA 1
ATOM 840 C C . GLN A 1 105 ? -1.019 4.384 -18.213 1.00 83.62 105 GLN A C 1
ATOM 842 O O . GLN A 1 105 ? 0.063 4.242 -18.792 1.00 83.62 105 GLN A O 1
ATOM 847 N N . GLY A 1 106 ? -1.461 3.521 -17.298 1.00 88.12 106 GLY A N 1
ATOM 848 C CA . GLY A 1 106 ? -0.595 2.474 -16.766 1.00 88.12 106 GLY A CA 1
ATOM 849 C C . GLY A 1 106 ? -1.247 1.526 -15.766 1.00 88.12 106 GLY A C 1
ATOM 850 O O . GLY A 1 106 ? -2.390 1.717 -15.342 1.00 88.12 106 GLY A O 1
ATOM 851 N N . VAL A 1 107 ? -0.483 0.502 -15.387 1.00 88.69 107 VAL A N 1
ATOM 852 C CA . VAL A 1 107 ? -0.788 -0.400 -14.270 1.00 88.69 107 VAL A CA 1
ATOM 853 C C . VAL A 1 107 ? 0.153 -0.082 -13.114 1.00 88.69 107 VAL A C 1
ATOM 855 O O . VAL A 1 107 ? 1.368 -0.016 -13.292 1.00 88.69 107 VAL A O 1
ATOM 858 N N . TYR A 1 108 ? -0.415 0.129 -11.936 1.00 90.38 108 TYR A N 1
ATOM 859 C CA . TYR A 1 108 ? 0.300 0.542 -10.741 1.00 90.38 108 TYR A CA 1
ATOM 860 C C . TYR A 1 108 ? 0.123 -0.504 -9.648 1.00 90.38 108 TYR A C 1
ATOM 862 O O . TYR A 1 108 ? -1.003 -0.874 -9.313 1.00 90.38 108 TYR A O 1
ATOM 870 N N . PHE A 1 109 ? 1.239 -0.968 -9.102 1.00 91.19 109 PHE A N 1
ATOM 871 C CA . PHE A 1 109 ? 1.288 -1.929 -8.008 1.00 91.19 109 PHE A CA 1
ATOM 872 C C . PHE A 1 109 ? 1.830 -1.218 -6.771 1.00 91.19 109 PHE A C 1
ATOM 874 O O . PHE A 1 109 ? 2.874 -0.574 -6.860 1.00 91.19 109 PHE A O 1
ATOM 881 N N . PHE A 1 110 ? 1.139 -1.316 -5.638 1.00 91.25 110 PHE A N 1
ATOM 882 C CA . PHE A 1 110 ? 1.585 -0.721 -4.377 1.00 91.25 110 PHE A CA 1
ATOM 883 C C . PHE A 1 110 ? 1.626 -1.785 -3.289 1.00 91.25 110 PHE A C 1
ATOM 885 O O . PHE A 1 110 ? 0.594 -2.341 -2.926 1.00 91.25 110 PHE A O 1
ATOM 892 N N . ASP A 1 111 ? 2.820 -2.065 -2.786 1.00 90.38 111 ASP A N 1
ATOM 893 C CA . ASP A 1 111 ? 3.039 -3.035 -1.725 1.00 90.38 111 ASP A CA 1
ATOM 894 C C . ASP A 1 111 ? 3.213 -2.335 -0.373 1.00 90.38 111 ASP A C 1
ATOM 896 O O . ASP A 1 111 ? 4.207 -1.634 -0.169 1.00 90.38 111 ASP A O 1
ATOM 900 N N . GLU A 1 112 ? 2.215 -2.493 0.501 1.00 89.94 112 GLU A N 1
ATOM 901 C CA . GLU A 1 112 ? 2.144 -1.930 1.858 1.00 89.94 112 GLU A CA 1
ATOM 902 C C . GLU A 1 112 ? 2.533 -0.436 1.925 1.00 89.94 112 GLU A C 1
ATOM 904 O O . GLU A 1 112 ? 3.438 -0.042 2.669 1.00 89.94 112 GLU A O 1
ATOM 909 N N . PRO A 1 113 ? 1.885 0.446 1.133 1.00 88.31 113 PRO A N 1
ATOM 910 C CA . PRO A 1 113 ? 2.241 1.866 1.087 1.00 88.31 113 PRO A CA 1
ATOM 911 C C . PRO A 1 113 ? 2.075 2.585 2.434 1.00 88.31 113 PRO A C 1
ATOM 913 O O . PRO A 1 113 ? 2.733 3.597 2.671 1.00 88.31 113 PRO A O 1
ATOM 916 N N . GLU A 1 114 ? 1.231 2.075 3.331 1.00 90.00 114 GLU A N 1
ATOM 917 C CA . GLU A 1 114 ? 1.066 2.581 4.693 1.00 90.00 114 GLU A CA 1
ATOM 918 C C . GLU A 1 114 ? 2.345 2.526 5.532 1.00 90.00 114 GLU A C 1
ATOM 920 O O . GLU A 1 114 ? 2.521 3.382 6.395 1.00 90.00 114 GLU A O 1
ATOM 925 N N . SER A 1 115 ? 3.266 1.599 5.251 1.00 85.94 115 SER A N 1
ATOM 926 C CA . SER A 1 115 ? 4.513 1.443 6.011 1.00 85.94 115 SER A CA 1
ATOM 927 C C . SER A 1 115 ? 5.424 2.672 5.899 1.00 85.94 115 SER A C 1
ATOM 929 O O . SER A 1 115 ? 6.249 2.925 6.773 1.00 85.94 115 SER A 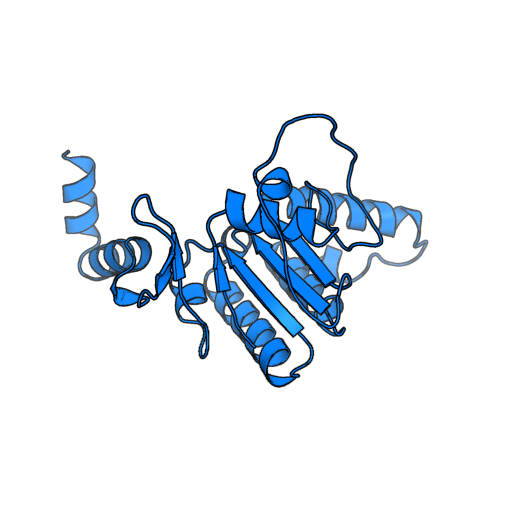O 1
ATOM 931 N N . ALA A 1 116 ? 5.244 3.481 4.850 1.00 79.69 116 ALA A N 1
ATOM 932 C CA . ALA A 1 116 ? 5.947 4.747 4.646 1.00 79.69 116 ALA A CA 1
ATOM 933 C C . ALA A 1 116 ? 5.080 5.990 4.954 1.00 79.69 116 ALA A C 1
ATOM 935 O O . ALA A 1 116 ? 5.537 7.125 4.781 1.00 79.69 116 ALA A O 1
ATOM 936 N N . LEU A 1 117 ? 3.827 5.811 5.395 1.00 83.75 117 LEU A N 1
ATOM 937 C CA . LEU A 1 117 ? 2.842 6.886 5.516 1.00 83.75 117 LEU A CA 1
ATOM 938 C C . LEU A 1 117 ? 2.189 6.961 6.898 1.00 83.75 117 LEU A C 1
ATOM 940 O O . LEU A 1 117 ? 1.541 6.027 7.365 1.00 83.75 117 LEU A O 1
ATOM 944 N N . SER A 1 118 ? 2.206 8.159 7.488 1.00 86.00 118 SER A N 1
ATOM 945 C CA . SER A 1 118 ? 1.342 8.466 8.633 1.00 86.00 118 SER A CA 1
ATOM 946 C C . SER A 1 118 ? -0.148 8.394 8.246 1.00 86.00 118 SER A C 1
ATOM 948 O O . SER A 1 118 ? -0.477 8.594 7.072 1.00 86.00 118 SER A O 1
ATOM 950 N N . PRO A 1 119 ? -1.076 8.193 9.204 1.00 88.12 119 PRO A N 1
ATOM 951 C CA . PRO A 1 119 ? -2.513 8.103 8.919 1.00 88.12 119 PRO A CA 1
ATOM 952 C C . PRO A 1 119 ? -3.057 9.263 8.071 1.00 88.12 119 PRO A C 1
ATOM 954 O O . PRO A 1 119 ? -3.728 9.046 7.062 1.00 88.12 119 PRO A O 1
ATOM 957 N N . SER A 1 120 ? -2.687 10.506 8.397 1.00 87.12 120 SER A N 1
ATOM 958 C CA . SER A 1 120 ? -3.089 11.685 7.616 1.00 87.12 120 SER A CA 1
ATOM 959 C C . SER A 1 120 ? -2.586 11.635 6.170 1.00 87.12 120 SER A C 1
ATOM 961 O O . SER A 1 120 ? -3.278 12.066 5.252 1.00 87.12 120 SER A O 1
ATOM 963 N N . ARG A 1 121 ? -1.396 11.073 5.931 1.00 85.88 121 ARG A N 1
ATOM 964 C CA . ARG A 1 121 ? -0.840 10.927 4.579 1.00 85.88 121 ARG A CA 1
ATOM 965 C C . ARG A 1 121 ? -1.462 9.772 3.807 1.00 85.88 121 ARG A C 1
ATOM 967 O O . ARG A 1 121 ? -1.569 9.866 2.589 1.00 85.88 121 ARG A O 1
ATOM 974 N N . GLN A 1 122 ? -1.930 8.726 4.483 1.00 91.19 122 GLN A N 1
ATOM 975 C CA . GLN A 1 122 ? -2.734 7.680 3.845 1.00 91.19 122 GLN A CA 1
ATOM 976 C C . GLN A 1 122 ? -4.045 8.260 3.289 1.00 91.19 122 GLN A C 1
ATOM 978 O O . GLN A 1 122 ? -4.458 7.900 2.188 1.00 91.19 122 GLN A O 1
ATOM 983 N N . ILE A 1 123 ? -4.648 9.236 3.979 1.00 91.62 123 ILE A N 1
ATOM 984 C CA . ILE A 1 123 ? -5.816 9.976 3.473 1.00 91.62 123 ILE A CA 1
ATOM 985 C C . ILE A 1 123 ? -5.468 10.778 2.211 1.00 91.62 123 ILE A C 1
ATOM 987 O O . ILE A 1 123 ? -6.216 10.752 1.232 1.00 91.62 123 ILE A O 1
ATOM 991 N N . GLU A 1 124 ? -4.321 11.458 2.187 1.00 89.44 124 GLU A N 1
ATOM 992 C CA . GLU A 1 124 ? -3.854 12.143 0.975 1.00 89.44 124 GLU A CA 1
ATOM 993 C C . GLU A 1 124 ? -3.566 11.165 -0.171 1.00 89.44 124 GLU A C 1
ATOM 995 O O . GLU A 1 124 ? -3.924 11.433 -1.319 1.00 89.44 124 GLU A O 1
ATOM 1000 N N . PHE A 1 125 ? -2.993 9.998 0.127 1.00 90.56 125 PHE A N 1
ATOM 1001 C CA . PHE A 1 125 ? -2.776 8.947 -0.861 1.00 90.56 125 PHE A CA 1
ATOM 1002 C C . PHE A 1 125 ? -4.101 8.430 -1.440 1.00 90.56 125 PHE A C 1
ATOM 1004 O O . PHE A 1 125 ? -4.225 8.305 -2.658 1.00 90.56 125 PHE A O 1
ATOM 1011 N N . MET A 1 126 ? -5.147 8.256 -0.622 1.00 91.44 126 MET A N 1
ATOM 1012 C CA . MET A 1 126 ? -6.489 7.923 -1.121 1.00 91.44 126 MET A CA 1
ATOM 1013 C C . MET A 1 126 ? -7.035 8.958 -2.112 1.00 91.44 126 MET A C 1
ATOM 1015 O O . MET A 1 126 ? -7.700 8.586 -3.080 1.00 91.44 126 MET A O 1
ATOM 1019 N N . LYS A 1 127 ? -6.744 10.254 -1.927 1.00 90.62 127 LYS A N 1
ATOM 1020 C CA . LYS A 1 127 ? -7.139 11.289 -2.900 1.00 90.62 127 LYS A CA 1
ATOM 1021 C C . LYS A 1 127 ? -6.437 11.087 -4.243 1.00 90.62 127 LYS A C 1
ATOM 1023 O O . LYS A 1 127 ? -7.070 11.269 -5.284 1.00 90.62 127 LYS A O 1
ATOM 1028 N N . ILE A 1 128 ? -5.167 10.677 -4.229 1.00 89.62 128 ILE A N 1
ATOM 1029 C CA . ILE A 1 128 ? -4.413 10.329 -5.443 1.00 89.62 128 ILE A CA 1
ATOM 1030 C C . ILE A 1 128 ? -5.045 9.105 -6.115 1.00 89.62 128 ILE A C 1
ATOM 1032 O O . ILE A 1 128 ? -5.362 9.172 -7.302 1.00 89.62 128 ILE A O 1
ATOM 1036 N N . LEU A 1 129 ? -5.330 8.036 -5.364 1.00 90.44 129 LEU A N 1
ATOM 1037 C CA . LEU A 1 129 ? -5.996 6.837 -5.890 1.00 90.44 129 LEU A CA 1
ATOM 1038 C C . LEU A 1 129 ? -7.348 7.171 -6.537 1.00 90.44 129 LEU A C 1
ATOM 1040 O O . LEU A 1 129 ? -7.639 6.726 -7.646 1.00 90.44 129 LEU A O 1
ATOM 1044 N N . ARG A 1 130 ? -8.147 8.027 -5.890 1.00 89.56 130 ARG A N 1
ATOM 1045 C CA . ARG A 1 130 ? -9.438 8.493 -6.414 1.00 89.56 130 ARG A CA 1
ATOM 1046 C C . ARG A 1 130 ? -9.283 9.335 -7.682 1.00 89.56 130 ARG A C 1
ATOM 1048 O O . ARG A 1 130 ? -10.129 9.262 -8.572 1.00 89.56 130 ARG A O 1
ATOM 1055 N N . ALA A 1 131 ? -8.221 10.132 -7.795 1.00 88.31 131 ALA A N 1
ATOM 1056 C CA . ALA A 1 131 ? -7.917 10.874 -9.017 1.00 88.31 131 ALA A CA 1
ATOM 1057 C C . ALA A 1 131 ? -7.502 9.933 -10.164 1.00 88.31 131 ALA A C 1
ATOM 1059 O O . ALA A 1 131 ? -8.006 10.073 -11.281 1.00 88.31 131 ALA A O 1
ATOM 1060 N N . MET A 1 132 ? -6.655 8.937 -9.882 1.00 87.88 132 MET A N 1
ATOM 1061 C CA . MET A 1 132 ? -6.266 7.901 -10.847 1.00 87.88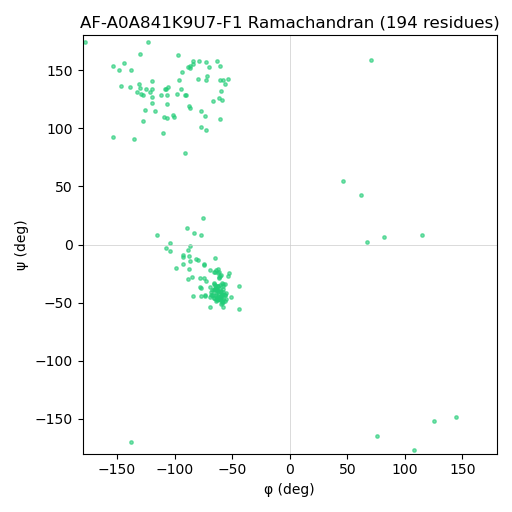 132 MET A CA 1
ATOM 1062 C C . MET A 1 132 ? -7.483 7.119 -11.346 1.00 87.88 132 MET A C 1
ATOM 1064 O O . MET A 1 132 ? -7.640 6.926 -12.552 1.00 87.88 132 MET A O 1
ATOM 1068 N N . GLU A 1 133 ? -8.379 6.735 -10.437 1.00 87.38 133 GLU A N 1
ATOM 1069 C CA . GLU A 1 133 ? -9.623 6.035 -10.752 1.00 87.38 133 GLU A CA 1
ATOM 1070 C C . GLU A 1 133 ? -10.515 6.856 -11.685 1.00 87.38 133 GLU A C 1
ATOM 1072 O O . GLU A 1 133 ? -10.935 6.367 -12.737 1.00 87.38 133 GLU A O 1
ATOM 1077 N N . ARG A 1 134 ? -10.762 8.123 -11.327 1.00 87.94 134 ARG A N 1
ATOM 1078 C CA . ARG A 1 134 ? -11.585 9.052 -12.113 1.00 87.94 134 ARG A CA 1
ATOM 1079 C C . ARG A 1 134 ? -11.016 9.317 -13.498 1.00 87.94 134 ARG A C 1
ATOM 1081 O O . ARG A 1 134 ? -11.781 9.593 -14.415 1.00 87.94 134 ARG A O 1
ATOM 1088 N N . SER A 1 135 ? -9.697 9.222 -13.664 1.00 87.31 135 SER A N 1
ATOM 1089 C CA . SER A 1 135 ? -9.070 9.391 -14.975 1.00 87.31 135 SER A CA 1
ATOM 1090 C C . SER A 1 135 ? -9.470 8.303 -15.979 1.00 87.31 135 SER A C 1
ATOM 1092 O O . SER A 1 135 ? -9.329 8.520 -17.178 1.00 87.31 135 SER A O 1
ATOM 1094 N N . GLY A 1 136 ? -9.903 7.123 -15.508 1.00 85.38 136 GLY A N 1
ATOM 1095 C CA . GLY A 1 136 ? -10.250 5.973 -16.350 1.00 85.38 136 GLY A CA 1
ATOM 1096 C C . GLY A 1 136 ? -9.072 5.329 -17.093 1.00 85.38 136 GLY A C 1
ATOM 1097 O O . GLY A 1 136 ? -9.278 4.377 -17.841 1.00 85.38 136 GLY A O 1
ATOM 1098 N N . ARG A 1 137 ? -7.843 5.822 -16.896 1.00 85.31 137 ARG A N 1
ATOM 1099 C CA . ARG A 1 137 ? -6.638 5.404 -17.636 1.00 85.31 137 ARG A CA 1
ATOM 1100 C C . ARG A 1 137 ? -5.678 4.550 -16.808 1.00 85.31 137 ARG A C 1
ATOM 1102 O O . ARG A 1 137 ? -4.664 4.094 -17.327 1.00 85.31 137 ARG A O 1
ATOM 1109 N N . CYS A 1 138 ? -5.986 4.325 -15.535 1.00 87.38 138 CYS A N 1
ATOM 1110 C CA . CYS A 1 138 ? -5.104 3.612 -14.621 1.00 87.38 138 CYS A CA 1
ATOM 1111 C C . CYS A 1 138 ? -5.779 2.354 -14.074 1.00 87.38 138 CYS A C 1
ATOM 1113 O O . CYS A 1 138 ? -6.965 2.357 -13.731 1.00 87.38 138 CYS A O 1
ATOM 1115 N N . GLN A 1 139 ? -4.996 1.286 -13.953 1.00 88.25 139 GLN A N 1
ATOM 1116 C CA . GLN A 1 139 ? -5.330 0.143 -13.114 1.00 88.25 139 GLN A CA 1
ATOM 1117 C C . GLN A 1 139 ? -4.411 0.153 -11.901 1.00 88.25 139 GLN A C 1
ATOM 1119 O O . GLN A 1 139 ? -3.207 0.340 -12.044 1.00 88.25 139 GLN A O 1
ATOM 1124 N N . VAL A 1 140 ? -4.981 -0.041 -10.717 1.00 90.62 140 VAL A N 1
ATOM 1125 C CA . VAL A 1 140 ? -4.239 -0.030 -9.460 1.00 90.62 140 VAL A CA 1
ATOM 1126 C C . VAL A 1 140 ? -4.488 -1.341 -8.723 1.00 90.62 140 VAL A C 1
ATOM 1128 O O . VAL A 1 140 ? -5.632 -1.776 -8.628 1.00 90.62 140 VAL A O 1
ATOM 1131 N N . VAL A 1 141 ? -3.432 -1.966 -8.212 1.00 92.19 141 VAL A N 1
ATOM 1132 C CA . VAL A 1 141 ? -3.494 -3.159 -7.358 1.00 92.19 141 VAL A CA 1
ATOM 1133 C C . VAL A 1 141 ? -2.656 -2.875 -6.116 1.00 92.19 141 VAL A C 1
ATOM 1135 O O . VAL A 1 141 ? -1.525 -2.404 -6.239 1.00 92.19 141 VAL A O 1
ATOM 1138 N N . ILE A 1 142 ? -3.219 -3.104 -4.932 1.00 92.81 142 ILE A N 1
ATOM 1139 C CA . ILE A 1 142 ? -2.594 -2.711 -3.662 1.00 92.81 142 ILE A CA 1
ATOM 1140 C C . ILE A 1 142 ? -2.594 -3.892 -2.699 1.00 92.81 142 ILE A C 1
ATOM 1142 O O . ILE A 1 142 ? -3.618 -4.538 -2.522 1.00 92.81 142 ILE A O 1
ATOM 1146 N N . THR A 1 143 ? -1.477 -4.143 -2.033 1.00 92.94 143 THR A N 1
ATOM 1147 C CA . THR A 1 143 ? -1.444 -4.941 -0.801 1.00 92.94 143 THR A CA 1
ATOM 1148 C C . THR A 1 143 ? -1.422 -3.968 0.368 1.00 92.94 143 THR A C 1
ATOM 1150 O O . THR A 1 143 ? -0.624 -3.034 0.354 1.00 92.94 143 THR A O 1
ATOM 1153 N N . THR A 1 144 ? -2.306 -4.134 1.352 1.00 92.56 144 THR A N 1
ATOM 1154 C CA . THR A 1 144 ? -2.321 -3.280 2.546 1.00 92.56 144 THR A CA 1
ATOM 1155 C C . THR A 1 144 ? -2.797 -4.046 3.771 1.00 92.56 144 THR A C 1
ATOM 1157 O O . THR A 1 144 ? -3.655 -4.926 3.685 1.00 92.56 144 THR A O 1
ATOM 1160 N N . HIS A 1 145 ? -2.285 -3.619 4.910 1.00 90.81 145 HIS A N 1
ATOM 1161 C CA . HIS A 1 145 ? -2.714 -3.910 6.264 1.00 90.81 145 HIS A CA 1
ATOM 1162 C C . HIS A 1 145 ? -3.478 -2.733 6.884 1.00 90.81 145 HIS A C 1
ATOM 1164 O O . HIS A 1 145 ? -4.013 -2.865 7.980 1.00 90.81 145 HIS A O 1
ATOM 1170 N N . SER A 1 146 ? -3.571 -1.586 6.199 1.00 93.31 146 SER A N 1
ATOM 1171 C CA . SER A 1 146 ? -4.246 -0.394 6.716 1.00 93.31 146 SER A CA 1
ATOM 1172 C C . SER A 1 146 ? -5.749 -0.395 6.426 1.00 93.31 146 SER A C 1
ATOM 1174 O O . SER A 1 146 ? -6.146 -0.256 5.261 1.00 93.31 146 SER A O 1
ATOM 1176 N N . PRO A 1 147 ? -6.617 -0.401 7.459 1.00 94.00 147 PRO A N 1
ATOM 1177 C CA . PRO A 1 147 ? -8.054 -0.257 7.245 1.00 94.00 147 PRO A CA 1
ATOM 1178 C C . PRO A 1 147 ? -8.449 1.082 6.612 1.00 94.00 147 PRO A C 1
ATOM 1180 O O . PRO A 1 147 ? -9.471 1.149 5.931 1.00 94.00 147 PRO A O 1
ATOM 1183 N N . LEU A 1 148 ? -7.628 2.135 6.762 1.00 93.19 148 LEU A N 1
ATOM 1184 C CA . LEU A 1 148 ? -7.854 3.417 6.082 1.00 93.19 148 LEU A CA 1
ATOM 1185 C C . LEU A 1 148 ? -7.802 3.247 4.563 1.00 93.19 148 LEU A C 1
ATOM 1187 O O . LEU A 1 148 ? -8.658 3.775 3.862 1.00 93.19 148 LEU A O 1
ATOM 1191 N N . LEU A 1 149 ? -6.821 2.494 4.057 1.00 93.62 149 LEU A N 1
ATOM 1192 C CA . LEU A 1 149 ? -6.679 2.243 2.624 1.00 93.62 149 LEU A CA 1
ATOM 1193 C C . LEU A 1 149 ? -7.686 1.203 2.125 1.00 93.62 149 LEU A C 1
ATOM 1195 O O . LEU A 1 149 ? -8.241 1.384 1.041 1.00 93.62 149 LEU A O 1
ATOM 1199 N N . MET A 1 150 ? -7.987 0.167 2.917 1.00 94.19 150 MET A N 1
ATOM 1200 C CA . MET A 1 150 ? -9.033 -0.816 2.587 1.00 94.19 150 MET A CA 1
ATOM 1201 C C . MET A 1 150 ? -10.404 -0.153 2.392 1.00 94.19 150 MET A C 1
ATOM 1203 O O . MET A 1 150 ? -11.179 -0.576 1.537 1.00 94.19 150 MET A O 1
ATOM 1207 N N . ALA A 1 151 ? -10.686 0.914 3.146 1.00 92.12 151 ALA A N 1
ATOM 1208 C CA . ALA A 1 151 ? -11.909 1.709 3.046 1.00 92.12 151 ALA A CA 1
ATOM 1209 C C . ALA A 1 151 ? -11.947 2.677 1.850 1.00 92.12 151 ALA A C 1
ATOM 1211 O O . ALA A 1 151 ? -12.865 3.496 1.749 1.00 92.12 151 ALA A O 1
ATOM 1212 N N . CYS A 1 152 ? -10.982 2.602 0.925 1.00 91.25 152 CYS A N 1
ATOM 1213 C CA . CYS A 1 152 ? -10.972 3.456 -0.256 1.00 91.25 152 CYS A CA 1
ATOM 1214 C C . CYS A 1 152 ? -12.263 3.261 -1.088 1.00 91.25 152 CYS A C 1
ATOM 1216 O O . CYS A 1 152 ? -12.570 2.139 -1.507 1.00 91.25 152 CYS A O 1
ATOM 1218 N N . PRO A 1 153 ? -13.034 4.332 -1.368 1.00 86.38 153 PRO A N 1
ATOM 1219 C CA . PRO A 1 153 ? -14.300 4.208 -2.083 1.00 86.38 153 PRO A CA 1
ATOM 1220 C C . PRO A 1 153 ? -14.144 3.589 -3.476 1.00 86.38 153 PRO A C 1
ATOM 1222 O O . PRO A 1 153 ? -13.324 4.039 -4.273 1.00 86.38 153 PRO A O 1
ATOM 1225 N N . GLY A 1 154 ? -14.991 2.607 -3.796 1.00 84.81 154 GLY A N 1
ATOM 1226 C CA . GLY A 1 154 ? -14.986 1.927 -5.099 1.00 84.81 154 GLY A CA 1
ATOM 1227 C C . GLY A 1 154 ? -13.936 0.821 -5.241 1.00 84.81 154 GLY A C 1
ATOM 1228 O O . GLY A 1 154 ? -13.782 0.271 -6.332 1.00 84.81 154 GLY A O 1
ATOM 1229 N N . ALA A 1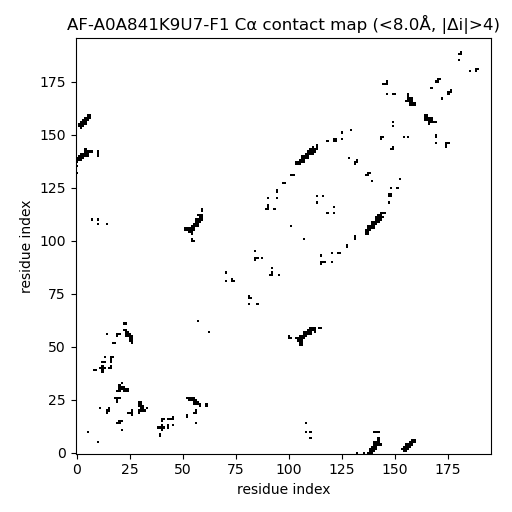 155 ? -13.220 0.479 -4.167 1.00 88.50 155 ALA A N 1
ATOM 1230 C CA . ALA A 1 155 ? -12.262 -0.616 -4.190 1.00 88.50 155 ALA A CA 1
ATOM 1231 C C . ALA A 1 155 ? -12.950 -1.999 -4.230 1.00 88.50 155 ALA A C 1
ATOM 1233 O O . ALA A 1 155 ? -13.963 -2.219 -3.570 1.00 88.50 155 ALA A O 1
ATOM 1234 N N . ASP A 1 156 ? -12.381 -2.946 -4.986 1.00 92.62 156 ASP A N 1
ATOM 1235 C CA . ASP A 1 156 ? -12.787 -4.361 -4.996 1.00 92.62 156 ASP A CA 1
ATOM 1236 C C . ASP A 1 156 ? -11.942 -5.107 -3.957 1.00 92.62 156 ASP A C 1
ATOM 1238 O O . ASP A 1 156 ? -10.929 -5.728 -4.284 1.00 92.62 156 ASP A O 1
ATOM 1242 N N . LEU A 1 157 ? -12.321 -4.959 -2.682 1.00 93.88 157 LEU A N 1
ATOM 1243 C CA . LEU A 1 157 ? -11.604 -5.531 -1.543 1.00 93.88 157 LEU A CA 1
ATOM 1244 C C . LEU A 1 157 ? -11.668 -7.060 -1.539 1.00 93.88 157 LEU A C 1
ATOM 1246 O O . LEU A 1 157 ? -12.744 -7.662 -1.536 1.00 93.88 157 LEU A O 1
ATOM 1250 N N . ARG A 1 158 ? -10.490 -7.688 -1.536 1.00 93.44 158 ARG A N 1
ATOM 1251 C CA . ARG A 1 158 ? -10.330 -9.140 -1.604 1.00 93.44 158 ARG A CA 1
ATOM 1252 C C . ARG A 1 158 ? -9.377 -9.623 -0.525 1.00 93.44 158 ARG A C 1
ATOM 1254 O O . ARG A 1 158 ? -8.329 -9.023 -0.310 1.00 93.44 158 ARG A O 1
ATOM 1261 N N . MET A 1 159 ? -9.730 -10.738 0.099 1.00 89.75 159 MET A N 1
ATOM 1262 C CA . MET A 1 159 ? -8.873 -11.460 1.029 1.00 89.75 159 MET A CA 1
ATOM 1263 C C . MET A 1 159 ? -8.339 -12.721 0.357 1.00 89.75 159 MET A C 1
ATOM 1265 O O . MET A 1 159 ? -9.088 -13.455 -0.290 1.00 89.75 159 MET A O 1
ATOM 1269 N N . LEU A 1 160 ? -7.041 -12.969 0.529 1.00 88.12 160 LEU A N 1
ATOM 1270 C CA . LEU A 1 160 ? -6.412 -14.240 0.201 1.00 88.12 160 LEU A CA 1
ATOM 1271 C C . LEU A 1 160 ? -6.094 -14.981 1.498 1.00 88.12 160 LEU A C 1
ATOM 1273 O O . LEU A 1 160 ? -5.327 -14.485 2.319 1.00 88.12 160 LEU A O 1
ATOM 1277 N N . ASN A 1 161 ? -6.635 -16.182 1.665 1.00 85.44 161 ASN A N 1
ATOM 1278 C CA . ASN A 1 161 ? -6.243 -17.088 2.741 1.00 85.44 161 ASN A CA 1
ATOM 1279 C C . ASN A 1 161 ? -6.134 -18.530 2.212 1.00 85.44 161 ASN A C 1
ATOM 1281 O O . ASN A 1 161 ? -6.194 -18.770 1.006 1.00 85.44 161 ASN A O 1
ATOM 1285 N N . ARG A 1 162 ? -5.984 -19.510 3.110 1.00 84.62 162 ARG A N 1
ATOM 1286 C CA . ARG A 1 162 ? -5.879 -20.933 2.735 1.00 84.62 162 ARG A CA 1
ATOM 1287 C C . ARG A 1 162 ? -7.095 -21.470 1.966 1.00 84.62 162 ARG A C 1
ATOM 1289 O O . ARG A 1 162 ? -6.943 -22.420 1.209 1.00 84.62 162 ARG A O 1
ATOM 1296 N N . ALA A 1 163 ? -8.277 -20.884 2.154 1.00 86.00 163 ALA A N 1
ATOM 1297 C CA . ALA A 1 163 ? -9.500 -21.257 1.446 1.00 86.00 163 ALA A CA 1
ATOM 1298 C C . ALA A 1 163 ? -9.595 -20.637 0.039 1.00 86.00 163 ALA A C 1
ATOM 1300 O O . ALA A 1 163 ? -10.431 -21.060 -0.757 1.00 86.00 163 ALA A O 1
ATOM 1301 N N . GLY A 1 164 ? -8.743 -19.660 -0.286 1.00 86.31 164 GLY A N 1
ATOM 1302 C CA . GLY A 1 164 ? -8.663 -19.049 -1.609 1.00 86.31 164 GLY A CA 1
ATOM 1303 C C . GLY A 1 164 ? -8.806 -17.531 -1.582 1.00 86.31 164 GLY A C 1
ATOM 1304 O O . GLY A 1 164 ? -8.438 -16.875 -0.609 1.00 86.31 164 GLY A O 1
ATOM 1305 N N . PHE A 1 165 ? -9.311 -16.978 -2.688 1.00 86.69 165 PHE A N 1
ATOM 1306 C CA . PHE A 1 165 ? -9.393 -15.541 -2.950 1.00 86.69 165 PHE A CA 1
ATOM 1307 C C . PHE A 1 165 ? -10.848 -15.084 -3.075 1.00 86.69 165 PHE A C 1
ATOM 1309 O O . PHE A 1 165 ? -11.543 -15.487 -4.011 1.00 86.69 165 PHE A O 1
ATOM 1316 N N . PHE A 1 166 ? -11.325 -14.247 -2.157 1.00 90.44 166 PHE A N 1
ATOM 1317 C CA . PHE A 1 166 ? -12.749 -13.908 -2.070 1.00 90.44 166 PHE A CA 1
ATOM 1318 C C . PHE A 1 166 ? -12.989 -12.451 -1.657 1.00 90.44 166 PHE A C 1
ATOM 1320 O O . PHE A 1 166 ? -12.106 -11.828 -1.068 1.00 90.44 166 PHE A O 1
ATOM 1327 N N . PRO A 1 167 ? -14.158 -11.875 -2.000 1.00 92.81 167 PRO A N 1
ATOM 1328 C CA . PRO A 1 167 ? -14.549 -10.546 -1.535 1.00 92.81 167 PRO A CA 1
ATOM 1329 C C . PRO A 1 167 ? -14.645 -10.493 -0.014 1.00 92.81 167 PRO A C 1
ATOM 1331 O O . PRO A 1 167 ? -15.156 -11.427 0.601 1.00 92.81 167 PRO A O 1
ATOM 1334 N N . VAL A 1 168 ? -14.213 -9.386 0.580 1.00 93.44 168 VAL A N 1
ATOM 1335 C CA . VAL A 1 168 ? -14.354 -9.137 2.019 1.00 93.44 168 VAL A CA 1
ATOM 1336 C C . VAL A 1 168 ? -14.768 -7.688 2.244 1.00 93.44 168 VAL A C 1
ATOM 1338 O O . VAL A 1 168 ? -14.439 -6.815 1.440 1.00 93.44 168 VAL A O 1
ATOM 1341 N N . ARG A 1 169 ? -15.511 -7.418 3.317 1.00 93.56 169 ARG A N 1
ATOM 1342 C CA . ARG A 1 169 ? -15.780 -6.044 3.750 1.00 93.56 169 ARG A CA 1
ATOM 1343 C C . ARG A 1 169 ? -14.675 -5.582 4.682 1.00 93.56 169 ARG A C 1
ATOM 1345 O O . ARG A 1 169 ? -14.093 -6.396 5.388 1.00 93.56 169 ARG A O 1
ATOM 1352 N N . VAL A 1 170 ? -14.432 -4.276 4.738 1.00 93.56 170 VAL A N 1
ATOM 1353 C CA . VAL A 1 170 ? -13.410 -3.706 5.630 1.00 93.56 170 VAL A CA 1
ATOM 1354 C C . VAL A 1 170 ? -13.665 -4.122 7.076 1.00 93.56 170 VAL A C 1
ATOM 1356 O O . VAL A 1 170 ? -12.730 -4.518 7.763 1.00 93.56 170 VAL A O 1
ATOM 1359 N N . GLU A 1 171 ? -14.929 -4.110 7.510 1.00 94.44 171 GLU A N 1
ATOM 1360 C CA . GLU A 1 171 ? -15.296 -4.428 8.893 1.00 94.44 171 GLU A CA 1
ATOM 1361 C C . GLU A 1 171 ? -15.027 -5.886 9.289 1.00 94.44 171 GLU A C 1
ATOM 1363 O O . GLU A 1 171 ? -14.852 -6.180 10.471 1.00 94.44 171 GLU A O 1
ATOM 1368 N N . ASP A 1 172 ? -14.968 -6.780 8.300 1.00 93.38 172 ASP A N 1
ATOM 1369 C CA . ASP A 1 172 ? -14.737 -8.212 8.492 1.00 93.38 172 ASP A CA 1
ATOM 1370 C C . ASP A 1 172 ? -13.238 -8.562 8.498 1.00 93.38 172 ASP A C 1
ATOM 1372 O O . ASP A 1 172 ? -12.873 -9.715 8.723 1.00 93.38 172 ASP A O 1
ATOM 1376 N N . THR A 1 173 ? -12.357 -7.589 8.240 1.00 92.50 173 THR A N 1
ATOM 1377 C CA . THR A 1 173 ? -10.904 -7.799 8.251 1.00 92.50 173 THR A CA 1
ATOM 1378 C C . THR A 1 173 ? -10.343 -7.791 9.671 1.00 92.50 173 THR A C 1
ATOM 1380 O O . THR A 1 173 ? -10.742 -6.976 10.505 1.00 92.50 173 THR A O 1
ATOM 1383 N N . ASP A 1 174 ? -9.352 -8.646 9.936 1.00 91.31 174 ASP A N 1
ATOM 1384 C CA . ASP A 1 174 ? -8.710 -8.735 11.256 1.00 91.31 174 ASP A CA 1
ATOM 1385 C C . ASP A 1 174 ? -8.105 -7.391 11.693 1.00 91.31 174 ASP A C 1
ATOM 1387 O O . ASP A 1 174 ? -8.295 -6.958 12.826 1.00 91.31 174 ASP A O 1
ATOM 1391 N N . HIS A 1 175 ? -7.467 -6.672 10.763 1.00 92.31 175 HIS A N 1
ATOM 1392 C CA . HIS A 1 175 ? -6.862 -5.359 11.014 1.00 92.31 175 HIS A CA 1
ATOM 1393 C C . HIS A 1 175 ? -7.888 -4.326 11.483 1.00 92.31 175 HIS A C 1
ATOM 1395 O O . HIS A 1 175 ? -7.628 -3.568 12.416 1.00 92.31 175 HIS A O 1
ATOM 1401 N N . PHE A 1 176 ? -9.066 -4.292 10.852 1.00 94.06 176 PHE A N 1
ATOM 1402 C CA . PHE A 1 176 ? -10.134 -3.397 11.281 1.00 94.06 176 PHE A CA 1
ATOM 1403 C C . PHE A 1 176 ? -10.666 -3.787 12.658 1.00 94.06 176 PHE A C 1
ATOM 1405 O O . PHE A 1 176 ? -10.884 -2.912 13.491 1.00 94.06 176 PHE A O 1
ATOM 1412 N N . ARG A 1 177 ? -10.868 -5.086 12.906 1.00 93.62 177 ARG A N 1
ATOM 1413 C CA . ARG A 1 177 ? -11.410 -5.587 14.175 1.00 93.62 177 ARG A CA 1
ATOM 1414 C C . ARG A 1 177 ? -10.492 -5.269 15.351 1.00 93.62 177 ARG A C 1
ATOM 1416 O O . ARG A 1 177 ? -10.968 -4.685 16.318 1.00 93.62 177 ARG A O 1
ATOM 1423 N N . VAL A 1 178 ? -9.195 -5.544 15.215 1.00 93.00 178 VAL A N 1
ATOM 1424 C CA . VAL A 1 178 ? -8.178 -5.230 16.231 1.00 93.00 178 VAL A CA 1
ATOM 1425 C C . VAL A 1 178 ? -8.146 -3.732 16.530 1.00 93.00 178 VAL A C 1
ATOM 1427 O O . VAL A 1 178 ? -8.244 -3.331 17.686 1.00 93.00 178 VAL A O 1
ATOM 1430 N N . LEU A 1 179 ? -8.074 -2.881 15.499 1.00 92.75 179 LEU A N 1
ATOM 1431 C CA . LEU A 1 179 ? -8.062 -1.430 15.714 1.00 92.75 179 LEU A CA 1
ATOM 1432 C C . LEU A 1 179 ? -9.370 -0.926 16.328 1.00 92.75 179 LEU A C 1
ATOM 1434 O O . LEU A 1 179 ? -9.346 -0.037 17.173 1.00 92.75 179 LEU A O 1
ATOM 1438 N N . ARG A 1 180 ? -10.515 -1.483 15.924 1.00 94.31 180 ARG A N 1
ATOM 1439 C CA . ARG A 1 180 ? -11.813 -1.139 16.509 1.00 94.31 180 ARG A CA 1
ATOM 1440 C C . ARG A 1 180 ? -11.853 -1.475 17.996 1.00 94.31 180 ARG A C 1
ATOM 1442 O O . ARG A 1 180 ? -12.323 -0.646 18.762 1.00 94.31 180 ARG A O 1
ATOM 1449 N N . GLU A 1 181 ? -11.400 -2.662 18.387 1.00 93.25 181 GLU A N 1
ATOM 1450 C CA . GLU A 1 181 ? -11.355 -3.087 19.791 1.00 93.25 181 GLU A CA 1
ATOM 1451 C C . GLU A 1 181 ? -10.426 -2.184 20.606 1.00 93.25 181 GLU A C 1
ATOM 1453 O O . GLU A 1 181 ? -10.861 -1.631 21.614 1.00 93.25 181 GLU A O 1
ATOM 1458 N N . PHE A 1 182 ? -9.221 -1.910 20.097 1.00 94.62 182 PHE A N 1
ATOM 1459 C CA . PHE A 1 182 ? -8.292 -0.962 20.711 1.00 94.62 182 PHE A CA 1
ATOM 1460 C C . PHE A 1 182 ? -8.908 0.434 20.904 1.00 94.62 182 PHE A C 1
ATOM 1462 O O . PHE A 1 182 ? -8.742 1.039 21.955 1.00 94.62 182 PHE A O 1
ATOM 1469 N N . PHE A 1 183 ? -9.641 0.966 19.919 1.00 94.50 183 PHE A N 1
ATOM 1470 C CA . PHE A 1 183 ? -10.262 2.292 20.039 1.00 94.50 183 PHE A CA 1
ATOM 1471 C C . PHE A 1 183 ? -11.498 2.337 20.946 1.00 94.50 183 PHE A C 1
ATOM 1473 O O . PHE A 1 183 ? -11.910 3.433 21.328 1.00 94.50 183 PHE A O 1
ATOM 1480 N N . LEU A 1 184 ? -12.113 1.194 21.259 1.00 95.69 184 LEU A N 1
ATOM 1481 C CA . LEU A 1 184 ? -13.242 1.136 22.190 1.00 95.69 184 LEU A CA 1
ATOM 1482 C C . LEU A 1 184 ? -12.771 1.243 23.641 1.00 95.69 184 LEU A C 1
ATOM 1484 O O . LEU A 1 184 ? -13.375 1.993 24.404 1.00 95.69 184 LEU A O 1
ATOM 1488 N N . ASP A 1 185 ? -11.710 0.517 23.997 1.00 95.81 185 ASP A N 1
ATOM 1489 C CA . ASP A 1 185 ? -11.100 0.553 25.328 1.00 95.81 185 ASP A CA 1
ATOM 1490 C C . ASP A 1 185 ? -9.605 0.177 25.245 1.00 95.81 185 ASP A C 1
ATOM 1492 O O . ASP A 1 185 ? -9.266 -1.009 25.263 1.00 95.81 185 ASP A O 1
ATOM 1496 N N . PRO A 1 186 ? -8.697 1.164 25.112 1.00 94.75 186 PRO A N 1
ATOM 1497 C CA . PRO A 1 186 ? -7.269 0.896 24.959 1.00 94.75 186 PRO A CA 1
ATOM 1498 C C . PRO A 1 186 ? -6.633 0.220 26.175 1.00 94.75 186 PRO A C 1
ATOM 1500 O O . PRO A 1 186 ? -5.728 -0.590 25.997 1.00 94.75 186 PRO A O 1
ATOM 1503 N N . GLU A 1 187 ? -7.070 0.566 27.391 1.00 94.56 187 GLU A N 1
ATOM 1504 C CA . GLU A 1 187 ? -6.493 0.030 28.630 1.00 94.56 187 GLU A CA 1
ATOM 1505 C C . GLU A 1 187 ? -6.851 -1.449 28.762 1.00 94.56 187 GLU A C 1
ATOM 1507 O O . GLU A 1 187 ? -5.958 -2.293 28.809 1.00 94.56 187 GLU A O 1
ATOM 1512 N N . LEU A 1 188 ? -8.148 -1.773 28.682 1.00 93.12 188 LEU A N 1
ATOM 1513 C CA . LEU A 1 188 ? -8.613 -3.158 28.748 1.00 93.12 188 LEU A CA 1
ATOM 1514 C C . LEU A 1 188 ? -8.040 -4.008 27.611 1.00 93.12 188 LEU A C 1
ATOM 1516 O O . LEU A 1 188 ? -7.678 -5.164 27.825 1.00 93.12 188 LEU A O 1
ATOM 1520 N N . PHE A 1 189 ? -7.960 -3.448 26.401 1.00 93.00 189 PHE A N 1
ATOM 1521 C CA . PHE A 1 189 ? -7.381 -4.147 25.260 1.00 93.00 189 PHE A CA 1
ATOM 1522 C C . PHE A 1 189 ? -5.915 -4.509 25.519 1.00 93.00 189 PHE A C 1
ATOM 1524 O O . PHE A 1 189 ? -5.529 -5.657 25.304 1.00 93.00 189 PHE A O 1
ATOM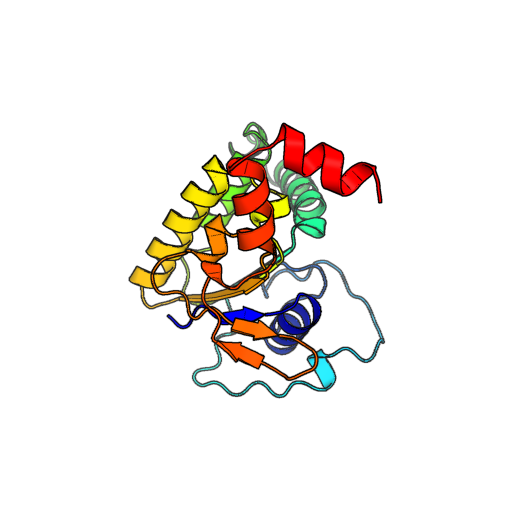 1531 N N . VAL A 1 190 ? -5.102 -3.560 25.994 1.00 92.94 190 VAL A N 1
ATOM 1532 C CA . VAL A 1 190 ? -3.675 -3.797 26.255 1.00 92.94 190 VAL A CA 1
ATOM 1533 C C . VAL A 1 190 ? -3.482 -4.803 27.386 1.00 92.94 190 VAL A C 1
ATOM 1535 O O . VAL A 1 190 ? -2.715 -5.743 27.196 1.00 92.94 190 VAL A O 1
ATOM 1538 N N . ASP A 1 191 ? -4.207 -4.664 28.498 1.00 94.19 191 ASP A N 1
ATOM 1539 C CA . ASP A 1 1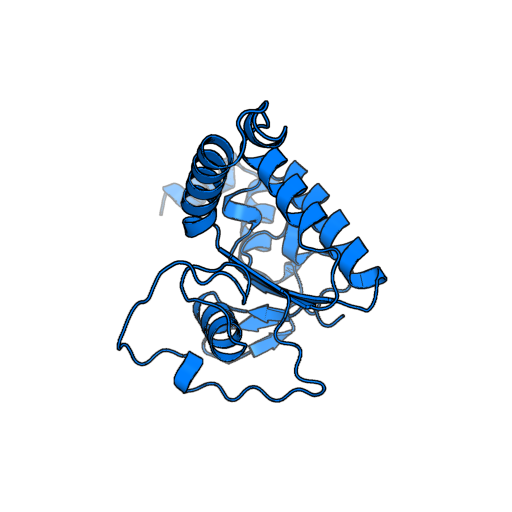91 ? -4.137 -5.612 29.618 1.00 94.19 191 ASP A CA 1
ATOM 1540 C C . ASP A 1 191 ? -4.492 -7.033 29.149 1.00 94.19 191 ASP A C 1
ATOM 1542 O O . ASP A 1 191 ? -3.729 -7.973 29.361 1.00 94.19 191 ASP A O 1
ATOM 1546 N N . SER A 1 192 ? -5.584 -7.183 28.387 1.00 91.31 192 SER A N 1
ATOM 1547 C CA . SER A 1 192 ? -6.019 -8.490 27.874 1.00 91.31 192 SER A CA 1
ATOM 1548 C C . SER A 1 192 ? -5.014 -9.172 26.941 1.00 91.31 192 SER A C 1
ATOM 1550 O O . SER A 1 192 ? -4.994 -10.394 26.876 1.00 91.31 192 SER A O 1
ATOM 1552 N N . MET A 1 193 ? -4.193 -8.403 26.217 1.00 88.62 193 MET A N 1
ATOM 1553 C CA . MET A 1 193 ? -3.226 -8.935 25.248 1.00 88.62 193 MET A CA 1
ATOM 1554 C C . MET A 1 193 ? -1.832 -9.168 25.837 1.00 88.62 193 MET A C 1
ATOM 1556 O O . MET A 1 193 ? -1.019 -9.832 25.197 1.00 88.62 193 MET A O 1
ATOM 1560 N N . LEU A 1 194 ? -1.520 -8.576 26.995 1.00 88.75 194 LEU A N 1
ATOM 1561 C CA . LEU A 1 194 ? -0.227 -8.729 27.671 1.00 88.75 194 LEU A CA 1
ATOM 1562 C C . LEU A 1 194 ? -0.257 -9.764 28.805 1.00 88.75 194 LEU A C 1
ATOM 1564 O O . LEU A 1 194 ? 0.810 -10.245 29.187 1.00 88.75 194 LEU A O 1
ATOM 1568 N N . ASP A 1 195 ? -1.442 -10.088 29.329 1.00 80.75 195 ASP A N 1
ATOM 1569 C CA . ASP A 1 195 ? -1.641 -11.094 30.382 1.00 80.75 195 ASP A CA 1
ATOM 1570 C C . ASP A 1 195 ? -1.800 -12.543 29.849 1.00 80.75 195 ASP A C 1
ATOM 1572 O O . ASP A 1 195 ? -1.909 -13.477 30.651 1.00 80.75 195 ASP A O 1
ATOM 1576 N N . ASP A 1 196 ? -1.771 -12.732 28.522 1.00 53.88 196 ASP A N 1
ATOM 1577 C CA . ASP A 1 196 ? -1.697 -14.027 27.808 1.00 53.88 196 ASP A CA 1
ATOM 1578 C C . ASP A 1 196 ? -0.240 -14.451 27.507 1.00 53.88 196 ASP A C 1
ATOM 1580 O O . ASP A 1 196 ? 0.064 -15.668 27.604 1.00 53.88 196 ASP A O 1
#

pLDDT: mean 78.02, std 15.37, range [42.28, 95.81]